Protein AF-A0A483M5U9-F1 (afdb_monomer_lite)

Secondary structure (DSSP, 8-state):
---HHHHHHHHHHHHHHHHIIIIITTTGGG--HHHHTT-S-HHHHHHHHHHHTTS-S-HHHHHTTTS-GGGTTSHHHHHHHHHHHHHHHTPPP--HHHHHHTS-HHHHHHHHHHHHHTTS-SSHHHHHHHHHHHHHHHHHHHHTT-S--S-TT--S--EE----GGGGG-HHHHHHHTS-SEE-HHHHHHHHHH-S-HHHHHHHHTTTS-TTSSSS---PPPHHHHHHHHHHHHHTTTS-HHHHHHHHHHHHHHHHHS---TTT--HHHHTTT---

pLDDT: mean 77.1, std 19.8, range [29.72, 97.0]

Radius of gyration: 21.25 Å; chains: 1; bounding box: 53×46×48 Å

Organism: Klebsiella pneumoniae (NCBI:txid573)

Structure (mmCIF, N/CA/C/O backbone):
data_AF-A0A483M5U9-F1
#
_entry.id   AF-A0A483M5U9-F1
#
loop_
_atom_site.group_PDB
_atom_site.id
_atom_site.type_symbol
_atom_site.label_atom_id
_atom_site.label_alt_id
_atom_site.label_comp_id
_atom_site.label_asym_id
_atom_site.label_entity_id
_atom_site.label_seq_id
_atom_site.pdbx_PDB_ins_code
_atom_site.Cartn_x
_atom_site.Cartn_y
_atom_site.Cartn_z
_atom_site.occupancy
_atom_site.B_iso_or_equiv
_atom_site.auth_seq_id
_atom_site.auth_comp_id
_atom_site.auth_asym_id
_atom_site.auth_atom_id
_atom_site.pdbx_PDB_model_num
ATOM 1 N N . MET A 1 1 ? -2.653 18.473 -1.729 1.00 41.97 1 MET A N 1
ATOM 2 C CA . MET A 1 1 ? -1.353 17.877 -1.325 1.00 41.97 1 MET A CA 1
ATOM 3 C C . MET A 1 1 ? -1.133 16.610 -2.144 1.00 41.97 1 MET A C 1
ATOM 5 O O . MET A 1 1 ? -2.106 16.098 -2.675 1.00 41.97 1 MET A O 1
ATOM 9 N N . ALA A 1 2 ? 0.099 16.121 -2.330 1.00 53.12 2 ALA A N 1
ATOM 10 C CA . ALA A 1 2 ? 0.290 14.831 -3.007 1.00 53.12 2 ALA A CA 1
ATOM 11 C C . ALA A 1 2 ? -0.283 13.702 -2.131 1.00 53.12 2 ALA A C 1
ATOM 13 O O . ALA A 1 2 ? -0.036 13.680 -0.923 1.00 53.12 2 ALA A O 1
ATOM 14 N N . THR A 1 3 ? -1.073 12.803 -2.717 1.00 69.50 3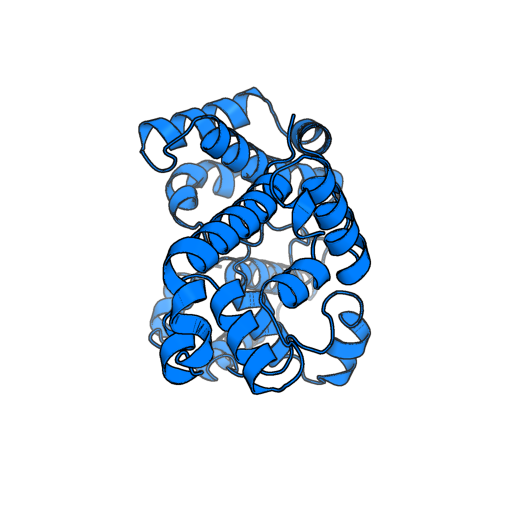 THR A N 1
ATOM 15 C CA . THR A 1 3 ? -1.715 11.698 -1.997 1.00 69.50 3 THR A CA 1
ATOM 16 C C . THR A 1 3 ? -0.659 10.723 -1.482 1.00 69.50 3 THR A C 1
ATOM 18 O O . THR A 1 3 ? 0.167 10.235 -2.254 1.00 69.50 3 THR A O 1
ATOM 21 N N . ALA A 1 4 ? -0.703 10.413 -0.185 1.00 76.31 4 ALA A N 1
ATOM 22 C CA . ALA A 1 4 ? 0.378 9.733 0.530 1.00 76.31 4 ALA A CA 1
ATOM 23 C C . ALA A 1 4 ? 0.779 8.394 -0.109 1.00 76.31 4 ALA A C 1
ATOM 25 O O . ALA A 1 4 ? 1.947 8.154 -0.402 1.00 76.31 4 ALA A O 1
ATOM 26 N N . VAL A 1 5 ? -0.215 7.541 -0.367 1.00 87.12 5 VAL A N 1
ATOM 27 C CA . VAL A 1 5 ? 0.003 6.172 -0.856 1.00 87.12 5 VAL A CA 1
ATOM 28 C C . VAL A 1 5 ? 0.480 6.159 -2.309 1.00 87.12 5 VAL A C 1
ATOM 30 O O . VAL A 1 5 ? 1.396 5.412 -2.650 1.00 87.12 5 VAL A O 1
ATOM 33 N N . LEU A 1 6 ? -0.103 7.001 -3.169 1.00 91.62 6 LEU A N 1
ATOM 34 C CA . LEU A 1 6 ? 0.320 7.100 -4.569 1.00 91.62 6 LEU A CA 1
ATOM 35 C C . LEU A 1 6 ? 1.757 7.602 -4.676 1.00 91.62 6 LEU A C 1
ATOM 37 O O . LEU A 1 6 ? 2.530 7.061 -5.462 1.00 91.62 6 LEU A O 1
ATOM 41 N N . GLU A 1 7 ? 2.114 8.610 -3.880 1.00 90.38 7 GLU A N 1
ATOM 42 C CA . GLU A 1 7 ? 3.460 9.173 -3.889 1.00 90.38 7 GLU A CA 1
ATOM 43 C C . GLU A 1 7 ? 4.500 8.154 -3.409 1.00 90.38 7 GLU A C 1
ATOM 45 O O . GLU A 1 7 ? 5.580 8.066 -3.990 1.00 90.38 7 GLU A O 1
ATOM 50 N N . GLU A 1 8 ? 4.170 7.324 -2.413 1.00 88.69 8 GLU A N 1
ATOM 51 C CA . GLU A 1 8 ? 5.034 6.221 -1.975 1.00 88.69 8 GLU A CA 1
ATOM 52 C C . GLU A 1 8 ? 5.257 5.188 -3.091 1.00 88.69 8 GLU A C 1
ATOM 54 O O . GLU A 1 8 ? 6.402 4.812 -3.366 1.00 88.69 8 GLU A O 1
ATOM 59 N N . VAL A 1 9 ? 4.191 4.760 -3.779 1.00 91.25 9 VAL A N 1
ATOM 60 C CA . VAL A 1 9 ? 4.294 3.792 -4.889 1.00 91.25 9 VAL A CA 1
ATOM 61 C C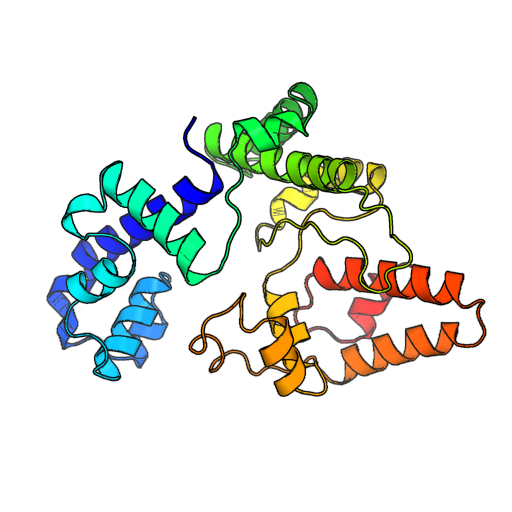 . VAL A 1 9 ? 5.084 4.392 -6.056 1.00 91.25 9 VAL A C 1
ATOM 63 O O . VAL A 1 9 ? 5.977 3.745 -6.609 1.00 91.25 9 VAL A O 1
ATOM 66 N N . TYR A 1 10 ? 4.809 5.649 -6.402 1.00 93.94 10 TYR A N 1
ATOM 67 C CA . TYR A 1 10 ? 5.495 6.358 -7.476 1.00 93.94 10 TYR A CA 1
ATOM 68 C C . TYR A 1 10 ? 6.985 6.556 -7.172 1.00 93.94 10 TYR A C 1
ATOM 70 O O . TYR A 1 10 ? 7.851 6.234 -7.991 1.00 93.94 10 TYR A O 1
ATOM 78 N N . THR A 1 11 ? 7.305 6.990 -5.952 1.00 92.12 11 THR A N 1
ATOM 79 C CA . THR A 1 11 ? 8.683 7.130 -5.470 1.00 92.12 11 THR A CA 1
ATOM 80 C C . THR A 1 11 ? 9.411 5.786 -5.463 1.00 92.12 11 THR A C 1
ATOM 82 O O . THR A 1 11 ? 10.586 5.719 -5.825 1.00 92.12 11 THR A O 1
ATOM 85 N N . HIS A 1 12 ? 8.732 4.687 -5.121 1.00 91.69 12 HIS A N 1
ATOM 86 C CA . HIS A 1 12 ? 9.317 3.350 -5.200 1.00 91.69 12 HIS A CA 1
ATOM 87 C C . HIS A 1 12 ? 9.706 2.967 -6.639 1.00 91.69 12 HIS A C 1
ATOM 89 O O . HIS A 1 12 ? 10.812 2.457 -6.852 1.00 91.69 12 HIS A O 1
ATOM 95 N N . ILE A 1 13 ? 8.846 3.234 -7.629 1.00 94.00 13 ILE A N 1
ATOM 96 C CA . ILE A 1 13 ? 9.151 2.992 -9.051 1.00 94.00 13 ILE A CA 1
ATOM 97 C C . ILE A 1 13 ? 10.358 3.830 -9.492 1.00 94.00 13 ILE A C 1
ATOM 99 O O . ILE A 1 13 ? 11.306 3.288 -10.064 1.00 94.00 13 ILE A O 1
ATOM 103 N N . ARG A 1 14 ? 10.385 5.121 -9.141 1.00 94.88 14 ARG A N 1
ATOM 104 C CA . ARG A 1 14 ? 11.510 6.026 -9.429 1.00 94.88 14 ARG A CA 1
ATOM 105 C C . ARG A 1 14 ? 12.826 5.534 -8.848 1.00 94.88 14 ARG A C 1
ATOM 107 O O . ARG A 1 14 ? 13.813 5.403 -9.566 1.00 94.88 14 ARG A O 1
ATOM 114 N N . ASN A 1 15 ? 12.828 5.209 -7.560 1.00 94.69 15 ASN A N 1
ATOM 115 C CA . ASN A 1 15 ? 14.013 4.711 -6.867 1.00 94.69 15 ASN A CA 1
ATOM 116 C C . ASN A 1 15 ? 14.506 3.393 -7.467 1.00 94.69 15 ASN A C 1
ATOM 118 O O . ASN A 1 15 ? 15.706 3.177 -7.586 1.00 94.69 15 ASN A O 1
ATOM 122 N N . THR A 1 16 ? 13.587 2.522 -7.880 1.00 94.94 16 THR A N 1
ATOM 123 C CA . THR A 1 16 ? 13.928 1.269 -8.560 1.00 94.94 16 THR A CA 1
ATOM 124 C C . THR A 1 16 ? 14.540 1.524 -9.940 1.00 94.94 16 THR A C 1
ATOM 126 O O . THR A 1 16 ? 15.493 0.851 -10.318 1.00 94.94 16 THR A O 1
ATOM 129 N N . ASN A 1 17 ? 14.054 2.518 -10.683 1.00 96.31 17 ASN A N 1
ATOM 130 C CA . ASN A 1 17 ? 14.664 2.903 -11.953 1.00 96.31 17 ASN A CA 1
ATOM 131 C C . ASN A 1 17 ? 16.097 3.424 -11.776 1.00 96.31 17 ASN A C 1
ATOM 133 O O . ASN A 1 17 ? 16.983 3.033 -12.532 1.00 96.31 17 ASN A O 1
ATOM 137 N N . TYR A 1 18 ? 16.350 4.258 -10.763 1.00 96.06 18 TYR A N 1
ATOM 138 C CA . TYR A 1 18 ? 17.713 4.695 -10.449 1.00 96.06 18 TYR A CA 1
ATOM 139 C C . TYR A 1 18 ? 18.614 3.522 -10.051 1.00 96.06 18 TYR A C 1
ATOM 141 O O . TYR A 1 18 ? 19.718 3.408 -10.574 1.00 96.06 18 TYR A O 1
ATOM 149 N N . GLU A 1 19 ? 18.124 2.617 -9.200 1.00 95.25 19 GLU A N 1
ATOM 150 C CA . GLU A 1 19 ? 18.836 1.390 -8.824 1.00 95.25 19 GLU A CA 1
ATOM 151 C C . GLU A 1 19 ? 19.240 0.579 -10.063 1.00 95.25 19 GLU A C 1
ATOM 153 O O . GLU A 1 19 ? 20.402 0.206 -10.224 1.00 95.25 19 GLU A O 1
ATOM 158 N N . PHE A 1 20 ? 18.289 0.344 -10.972 1.00 96.31 20 PHE A N 1
ATOM 159 C CA . PHE A 1 20 ? 18.547 -0.393 -12.201 1.00 96.31 20 PHE A CA 1
ATOM 160 C C . PHE A 1 20 ? 19.610 0.301 -13.057 1.00 96.31 20 PHE A C 1
ATOM 162 O O . PHE A 1 20 ? 20.580 -0.327 -13.481 1.00 96.31 20 PHE A O 1
ATOM 169 N N . ASN A 1 21 ? 19.458 1.606 -13.285 1.00 96.00 21 ASN A N 1
ATOM 170 C CA . ASN A 1 21 ? 20.364 2.374 -14.134 1.00 96.00 21 ASN A CA 1
ATOM 171 C C . ASN A 1 21 ? 21.791 2.432 -13.583 1.00 96.00 21 ASN A C 1
ATOM 173 O O . ASN A 1 21 ? 22.735 2.367 -14.367 1.00 96.00 21 ASN A O 1
ATOM 177 N N . ASN A 1 22 ? 21.940 2.501 -12.261 1.00 95.50 22 ASN A N 1
ATOM 178 C CA . ASN A 1 22 ? 23.240 2.624 -11.612 1.00 95.50 22 ASN A CA 1
ATOM 179 C C . ASN A 1 22 ? 23.951 1.276 -11.436 1.00 95.50 22 ASN A C 1
ATOM 181 O O . ASN A 1 22 ? 25.175 1.223 -11.533 1.00 95.50 22 ASN A O 1
ATOM 185 N N . HIS A 1 23 ? 23.207 0.196 -11.173 1.00 93.88 23 HIS A N 1
ATOM 186 C CA . HIS A 1 23 ? 23.797 -1.079 -10.746 1.00 93.88 23 HIS A CA 1
ATOM 187 C C . HIS A 1 23 ? 23.565 -2.245 -11.708 1.00 93.88 23 HIS A C 1
ATOM 189 O O . HIS A 1 23 ? 24.382 -3.160 -11.749 1.00 93.88 23 HIS A O 1
ATOM 195 N N . PHE A 1 24 ? 22.482 -2.233 -12.488 1.00 93.50 24 PHE A N 1
ATOM 196 C CA . PHE A 1 24 ? 22.092 -3.376 -13.319 1.00 93.50 24 PHE A CA 1
ATOM 197 C C . PHE A 1 24 ? 22.294 -3.134 -14.812 1.00 93.50 24 PHE A C 1
ATOM 199 O O . PHE A 1 24 ? 22.640 -4.072 -15.520 1.00 93.50 24 PHE A O 1
ATOM 206 N N . ARG A 1 25 ? 22.129 -1.901 -15.301 1.00 94.50 25 ARG A N 1
ATOM 207 C CA . ARG A 1 25 ? 22.130 -1.582 -16.739 1.00 94.50 25 ARG A CA 1
ATOM 208 C C . ARG A 1 25 ? 23.378 -2.076 -17.478 1.00 94.50 25 ARG A C 1
ATOM 210 O O . ARG A 1 25 ? 23.258 -2.628 -18.565 1.00 94.50 25 ARG A O 1
ATOM 217 N N . SER A 1 26 ? 24.568 -1.903 -16.905 1.00 94.25 26 SER A N 1
ATOM 218 C CA . SER A 1 26 ? 25.831 -2.311 -17.546 1.00 94.25 26 SER A CA 1
ATOM 219 C C . SER A 1 26 ? 26.060 -3.824 -17.541 1.00 94.25 26 SER A C 1
ATOM 221 O O . SER A 1 26 ? 26.736 -4.350 -18.422 1.00 94.25 26 SER A O 1
ATOM 223 N N . ILE A 1 27 ? 25.493 -4.531 -16.563 1.00 92.19 27 ILE A N 1
ATOM 224 C CA . ILE A 1 27 ? 25.681 -5.974 -16.367 1.00 92.19 27 ILE A CA 1
ATOM 225 C C . ILE A 1 27 ? 24.446 -6.788 -16.752 1.00 92.19 27 ILE A C 1
ATOM 227 O O . ILE A 1 27 ? 24.453 -8.007 -16.619 1.00 92.19 27 ILE A O 1
ATOM 231 N N . GLU A 1 28 ? 23.406 -6.135 -17.263 1.00 92.31 28 GLU A N 1
ATOM 232 C CA . GLU A 1 28 ? 22.089 -6.701 -17.538 1.00 92.31 28 GLU A CA 1
ATOM 233 C C . GLU A 1 28 ? 22.113 -8.029 -18.323 1.00 92.31 28 GLU A C 1
ATOM 235 O O . GLU A 1 28 ? 21.353 -8.926 -17.953 1.00 92.31 28 GLU A O 1
ATOM 240 N N . PRO A 1 29 ? 22.964 -8.227 -19.357 1.00 90.50 29 PRO A N 1
ATOM 241 C CA . PRO A 1 29 ? 23.038 -9.504 -20.075 1.00 90.50 29 PRO A CA 1
ATOM 242 C C . PRO A 1 29 ? 23.554 -10.682 -19.234 1.00 90.50 29 PRO A C 1
ATOM 244 O O . PRO A 1 29 ? 23.332 -11.831 -19.600 1.00 90.50 29 PRO A O 1
ATOM 247 N N . HIS A 1 30 ? 24.239 -10.409 -18.122 1.00 89.12 30 HIS A N 1
ATOM 248 C CA . HIS A 1 30 ? 24.863 -11.409 -17.252 1.00 89.12 30 HIS A CA 1
ATOM 249 C C . HIS A 1 30 ? 24.015 -11.736 -16.014 1.00 89.12 30 HIS A C 1
ATOM 251 O O . HIS A 1 30 ? 24.378 -12.612 -15.229 1.00 89.12 30 HIS A O 1
ATOM 257 N N . ILE A 1 31 ? 22.892 -11.040 -15.814 1.00 86.94 31 ILE A N 1
ATOM 258 C CA . ILE A 1 31 ? 22.006 -11.275 -14.677 1.00 86.94 31 ILE A CA 1
ATOM 259 C C . ILE A 1 31 ? 20.978 -12.342 -15.043 1.00 86.94 31 ILE A C 1
ATOM 261 O O . ILE A 1 31 ? 20.089 -12.125 -15.864 1.00 86.94 31 ILE A O 1
ATOM 265 N N . ASN A 1 32 ? 21.087 -13.493 -14.387 1.00 83.12 32 ASN A N 1
ATOM 266 C CA . ASN A 1 32 ? 20.110 -14.574 -14.465 1.00 83.12 32 ASN A CA 1
ATOM 267 C C . ASN A 1 32 ? 19.142 -14.541 -13.266 1.00 83.12 32 ASN A C 1
ATOM 269 O O . ASN A 1 32 ? 19.289 -13.745 -12.333 1.00 83.12 32 ASN A O 1
ATOM 273 N N . LYS A 1 33 ? 18.166 -15.453 -13.261 1.00 78.56 33 LYS A N 1
ATOM 274 C CA . LYS A 1 33 ? 17.179 -15.611 -12.183 1.00 78.56 33 LYS A CA 1
ATOM 275 C C . LYS A 1 33 ? 17.783 -15.841 -10.799 1.00 78.56 33 LYS A C 1
ATOM 277 O O . LYS A 1 33 ? 17.249 -15.354 -9.800 1.00 78.56 33 LYS A O 1
ATOM 282 N N . GLU A 1 34 ? 18.861 -16.622 -10.730 1.00 78.88 34 GLU A N 1
ATOM 283 C CA . GLU A 1 34 ? 19.556 -16.965 -9.483 1.00 78.88 34 GLU A CA 1
ATOM 284 C C . GLU A 1 34 ? 20.170 -15.724 -8.838 1.00 78.88 34 GLU A C 1
ATOM 286 O O . GLU A 1 34 ? 20.113 -15.572 -7.624 1.00 78.88 34 GLU A O 1
ATOM 291 N N . ILE A 1 35 ? 20.698 -14.803 -9.642 1.00 80.81 35 ILE A N 1
ATOM 292 C CA . ILE A 1 35 ? 21.248 -13.538 -9.155 1.00 80.81 35 ILE A CA 1
ATOM 293 C C . ILE A 1 35 ? 20.109 -12.563 -8.851 1.00 80.81 35 ILE A C 1
ATOM 295 O O . ILE A 1 35 ? 20.040 -12.011 -7.751 1.00 80.81 35 ILE A O 1
ATOM 299 N N . ALA A 1 36 ? 19.175 -12.401 -9.794 1.00 80.38 36 ALA A N 1
ATOM 300 C CA . ALA A 1 36 ? 18.083 -11.441 -9.696 1.00 80.38 36 ALA A CA 1
ATOM 301 C C . ALA A 1 36 ? 17.228 -11.640 -8.440 1.00 80.38 36 ALA A C 1
ATOM 303 O O . ALA A 1 36 ? 16.868 -10.646 -7.813 1.00 80.38 36 ALA A O 1
ATOM 304 N N . ARG A 1 37 ? 16.952 -12.888 -8.017 1.00 81.31 37 ARG A N 1
ATOM 305 C CA . ARG A 1 37 ? 16.128 -13.178 -6.821 1.00 81.31 37 ARG A CA 1
ATOM 306 C C . ARG A 1 37 ? 16.621 -12.485 -5.547 1.00 81.31 37 ARG A C 1
ATOM 308 O O . ARG A 1 37 ? 15.814 -12.236 -4.659 1.00 81.31 37 ARG A O 1
ATOM 315 N N . ASN A 1 38 ? 17.922 -12.190 -5.465 1.00 81.25 38 ASN A N 1
ATOM 316 C CA . ASN A 1 38 ? 18.553 -11.580 -4.295 1.00 81.25 38 ASN A CA 1
ATOM 317 C C . ASN A 1 38 ? 18.420 -10.052 -4.276 1.00 81.25 38 ASN A C 1
ATOM 319 O O . ASN A 1 38 ? 18.741 -9.423 -3.270 1.00 81.25 38 ASN A O 1
ATOM 323 N N . SER A 1 39 ? 17.946 -9.430 -5.363 1.00 84.25 39 SER A N 1
ATOM 324 C CA . SER A 1 39 ? 17.671 -7.993 -5.367 1.00 84.25 39 SER A CA 1
ATOM 325 C C . SER A 1 39 ? 16.593 -7.672 -4.340 1.00 84.25 39 SER A C 1
ATOM 327 O O . SER A 1 39 ? 15.548 -8.320 -4.311 1.00 84.25 39 SER A O 1
ATOM 329 N N . SER A 1 40 ? 16.793 -6.630 -3.534 1.00 85.19 40 SER A N 1
ATOM 330 C CA . SER A 1 40 ? 15.775 -6.147 -2.594 1.00 85.19 40 SER A CA 1
ATOM 331 C C . SER A 1 40 ? 14.581 -5.496 -3.309 1.00 85.19 40 SER A C 1
ATOM 333 O O . SER A 1 40 ? 13.480 -5.450 -2.756 1.00 85.19 40 SER A O 1
ATOM 335 N N . LYS A 1 41 ? 14.750 -5.055 -4.564 1.00 87.31 41 LYS A N 1
ATOM 336 C CA . LYS A 1 41 ? 13.713 -4.378 -5.352 1.00 87.31 41 LYS A CA 1
ATOM 337 C C . LYS A 1 41 ? 12.847 -5.377 -6.114 1.00 87.31 41 LYS A C 1
ATOM 339 O O . LYS A 1 41 ? 13.306 -6.028 -7.051 1.00 87.31 41 LYS A O 1
ATOM 344 N N . ILE A 1 42 ? 11.560 -5.444 -5.774 1.00 87.56 42 ILE A N 1
ATOM 345 C CA . ILE A 1 42 ? 10.623 -6.392 -6.397 1.00 87.56 42 ILE A CA 1
ATOM 346 C C . ILE A 1 42 ? 10.503 -6.222 -7.915 1.00 87.56 42 ILE A C 1
ATOM 348 O O . ILE A 1 42 ? 10.453 -7.216 -8.631 1.00 87.56 42 ILE A O 1
ATOM 352 N N . LEU A 1 43 ? 10.534 -4.984 -8.412 1.00 92.69 43 LEU A N 1
ATOM 353 C CA . LEU A 1 43 ? 10.428 -4.699 -9.844 1.00 92.69 43 LEU A CA 1
ATOM 354 C C . LEU A 1 43 ? 11.667 -5.145 -10.627 1.00 92.69 43 LEU A C 1
ATOM 356 O O . LEU A 1 43 ? 11.532 -5.580 -11.763 1.00 92.69 43 LEU A O 1
ATOM 360 N N . ILE A 1 44 ? 12.856 -5.115 -10.016 1.00 93.12 44 ILE A N 1
ATOM 361 C CA . ILE A 1 44 ? 14.073 -5.655 -10.641 1.00 93.12 44 ILE A CA 1
ATOM 362 C C . ILE A 1 44 ? 13.961 -7.176 -10.761 1.00 93.12 44 ILE A C 1
ATOM 364 O O . ILE A 1 44 ? 14.231 -7.730 -11.825 1.00 93.12 44 ILE A O 1
ATOM 368 N N . ARG A 1 45 ? 13.497 -7.856 -9.702 1.00 93.69 45 ARG A N 1
ATOM 369 C CA . ARG A 1 45 ? 13.244 -9.307 -9.750 1.00 93.69 45 ARG A CA 1
ATOM 370 C C . ARG A 1 45 ? 12.232 -9.653 -10.842 1.00 93.69 45 ARG A C 1
ATOM 372 O O . ARG A 1 45 ? 12.508 -10.498 -11.687 1.00 93.69 45 ARG A O 1
ATOM 379 N N . ALA A 1 46 ? 11.091 -8.963 -10.841 1.00 91.75 46 ALA A N 1
ATOM 380 C CA . ALA A 1 46 ? 10.017 -9.166 -11.807 1.00 91.75 46 ALA A CA 1
ATOM 381 C C . ALA A 1 46 ? 10.485 -8.934 -13.250 1.00 91.75 46 ALA A C 1
ATOM 383 O O . ALA A 1 46 ? 10.166 -9.737 -14.124 1.00 91.75 46 ALA A O 1
ATOM 384 N N . TYR A 1 47 ? 11.294 -7.898 -13.485 1.00 95.81 47 TYR A N 1
ATOM 385 C CA . TYR A 1 47 ? 11.882 -7.625 -14.791 1.00 95.81 47 TYR A CA 1
ATOM 386 C C . TYR A 1 47 ? 12.714 -8.796 -15.313 1.00 95.81 47 TYR A C 1
ATOM 388 O O . TYR A 1 47 ? 12.455 -9.286 -16.410 1.00 95.81 47 TYR A O 1
ATOM 396 N N . PHE A 1 48 ? 13.690 -9.271 -14.534 1.00 90.94 48 PHE A N 1
ATOM 397 C CA . PHE A 1 48 ? 14.555 -10.364 -14.981 1.00 90.94 48 PHE A CA 1
ATOM 398 C C . PHE A 1 48 ? 13.778 -11.669 -15.177 1.00 90.94 48 PHE A C 1
ATOM 400 O O . PHE A 1 48 ? 14.063 -12.398 -16.123 1.00 90.94 48 PHE A O 1
ATOM 407 N N . TYR A 1 49 ? 12.754 -11.930 -14.358 1.00 91.31 49 TYR A N 1
ATOM 408 C CA . TYR A 1 49 ? 11.873 -13.087 -14.546 1.00 91.31 49 TYR A CA 1
ATOM 409 C C . TYR A 1 49 ? 11.066 -12.982 -15.847 1.00 91.31 49 TYR A C 1
ATOM 411 O O . TYR A 1 49 ? 10.988 -13.946 -16.605 1.00 91.31 49 TYR A O 1
ATOM 419 N N . ALA A 1 50 ? 10.500 -11.808 -16.140 1.00 89.81 50 ALA A N 1
ATOM 420 C CA . ALA A 1 50 ? 9.769 -11.564 -17.381 1.00 89.81 50 ALA A CA 1
ATOM 421 C C . ALA A 1 50 ? 10.689 -11.620 -18.612 1.00 89.81 50 ALA A C 1
ATOM 423 O O . ALA A 1 50 ? 10.286 -12.122 -19.662 1.00 89.81 50 ALA A O 1
ATOM 424 N N . LYS A 1 51 ? 11.927 -11.129 -18.485 1.00 91.50 51 LYS A N 1
ATOM 425 C CA . LYS A 1 51 ? 12.925 -11.133 -19.558 1.00 91.50 51 LYS A CA 1
ATOM 426 C C . LYS A 1 51 ? 13.353 -12.551 -19.916 1.00 91.50 51 LYS A C 1
ATOM 428 O O . LYS A 1 51 ? 13.369 -12.904 -21.090 1.00 91.50 51 LYS A O 1
ATOM 433 N N . GLU A 1 52 ? 13.652 -13.373 -18.914 1.00 88.19 52 GLU A N 1
ATOM 434 C CA . GLU A 1 52 ? 14.000 -14.785 -19.102 1.00 88.19 52 GLU A CA 1
ATOM 435 C C . GLU A 1 52 ? 12.839 -15.585 -19.712 1.00 88.19 52 GLU A C 1
ATOM 437 O O . GLU A 1 52 ? 13.055 -16.424 -20.581 1.00 88.19 52 GLU A O 1
ATOM 442 N N . ALA A 1 53 ? 11.598 -15.267 -19.331 1.00 89.69 53 ALA A N 1
ATOM 443 C CA . ALA A 1 53 ? 10.395 -15.841 -19.935 1.00 89.69 53 ALA A CA 1
ATOM 444 C C . ALA A 1 53 ? 10.104 -15.332 -21.364 1.00 89.69 53 ALA A C 1
ATOM 446 O O . ALA A 1 53 ? 9.118 -15.746 -21.971 1.00 89.69 53 ALA A O 1
ATOM 447 N N . GLY A 1 54 ? 10.913 -14.412 -21.904 1.00 91.81 54 GLY A N 1
ATOM 448 C CA . GLY A 1 54 ? 10.718 -13.829 -23.233 1.00 91.81 54 GLY A CA 1
ATOM 449 C C . GLY A 1 54 ? 9.534 -12.860 -23.343 1.00 91.81 54 GLY A C 1
ATOM 450 O O . GLY A 1 54 ? 9.175 -12.467 -24.451 1.00 91.81 54 GLY A O 1
ATOM 451 N N . LEU A 1 55 ? 8.934 -12.455 -22.217 1.00 89.25 55 LEU A N 1
ATOM 452 C CA . LEU A 1 55 ? 7.786 -11.539 -22.169 1.00 89.25 55 LEU A CA 1
ATOM 453 C C . LEU A 1 55 ? 8.198 -10.078 -22.358 1.00 89.25 55 LEU A C 1
ATOM 455 O O . LEU A 1 55 ? 7.401 -9.258 -22.808 1.00 89.25 55 LEU A O 1
ATOM 459 N N . ILE A 1 56 ? 9.443 -9.746 -22.014 1.00 94.19 56 ILE A N 1
ATOM 460 C CA . ILE A 1 56 ? 9.986 -8.402 -22.181 1.00 94.19 56 ILE A CA 1
ATOM 461 C C . ILE A 1 56 ? 11.424 -8.439 -22.684 1.00 94.19 56 ILE A C 1
ATOM 463 O O . ILE A 1 56 ? 12.156 -9.396 -22.448 1.00 94.19 56 ILE A O 1
ATOM 467 N N . ARG A 1 57 ? 11.836 -7.389 -23.402 1.00 92.12 57 ARG A N 1
ATOM 468 C CA . ARG A 1 57 ? 13.173 -7.307 -24.017 1.00 92.12 57 ARG A CA 1
ATOM 469 C C . ARG A 1 57 ? 14.118 -6.347 -23.303 1.00 92.12 57 ARG A C 1
ATOM 471 O O . ARG A 1 57 ? 15.323 -6.581 -23.308 1.00 92.12 57 ARG A O 1
ATOM 478 N N . SER A 1 58 ? 13.580 -5.276 -22.724 1.00 95.69 58 SER A N 1
ATOM 479 C CA . SER A 1 58 ? 14.352 -4.194 -22.115 1.00 95.69 58 SER A CA 1
ATOM 480 C C . SER A 1 58 ? 13.672 -3.658 -20.859 1.00 95.69 58 SER A C 1
ATOM 482 O O . SER A 1 58 ? 12.451 -3.754 -20.709 1.00 95.69 58 SER A O 1
ATOM 484 N N . TRP A 1 59 ? 14.467 -3.055 -19.975 1.00 96.62 59 TRP A N 1
ATOM 485 C CA . TRP A 1 59 ? 13.981 -2.407 -18.756 1.00 96.62 59 TRP A CA 1
ATOM 486 C C . TRP A 1 59 ? 12.993 -1.283 -19.058 1.00 96.62 59 TRP A C 1
ATOM 488 O O . TRP A 1 59 ? 11.950 -1.176 -18.424 1.00 96.62 59 TRP A O 1
ATOM 498 N N . GLU A 1 60 ? 13.294 -0.481 -20.075 1.00 96.31 60 GLU A N 1
ATOM 499 C CA . GLU A 1 60 ? 12.401 0.571 -20.549 1.00 96.31 60 GLU A CA 1
ATOM 500 C C . GLU A 1 60 ? 11.049 0.000 -20.990 1.00 96.31 60 GLU A C 1
ATOM 502 O O . GLU A 1 60 ? 10.006 0.473 -20.546 1.00 96.31 60 GLU A O 1
ATOM 507 N N . GLY A 1 61 ? 11.057 -1.072 -21.791 1.00 95.50 61 GLY A N 1
ATOM 508 C CA . GLY A 1 61 ? 9.829 -1.746 -22.206 1.00 95.50 61 GLY A CA 1
ATOM 509 C C . GLY A 1 61 ? 9.029 -2.288 -21.020 1.00 95.50 61 GLY A C 1
ATOM 510 O O . GLY A 1 61 ? 7.800 -2.247 -21.047 1.00 95.50 61 GLY A O 1
ATOM 511 N N . PHE A 1 62 ? 9.717 -2.777 -19.984 1.00 96.25 62 PHE A N 1
ATOM 512 C CA . PHE A 1 62 ? 9.096 -3.260 -18.752 1.00 96.25 62 PHE A CA 1
ATOM 513 C C . PHE A 1 62 ? 8.428 -2.131 -17.965 1.00 96.25 62 PHE A C 1
ATOM 515 O O . PHE A 1 62 ? 7.278 -2.266 -17.563 1.00 96.25 62 PHE A O 1
ATOM 522 N N . ILE A 1 63 ? 9.118 -1.004 -17.777 1.00 95.44 63 ILE A N 1
ATOM 523 C CA . ILE A 1 63 ? 8.566 0.160 -17.075 1.00 95.44 63 ILE A CA 1
ATOM 524 C C . ILE A 1 63 ? 7.387 0.769 -17.838 1.00 95.44 63 ILE A C 1
ATOM 526 O O . ILE A 1 63 ? 6.373 1.076 -17.212 1.00 95.44 63 ILE A O 1
ATOM 530 N N . ASN A 1 64 ? 7.473 0.834 -19.171 1.00 95.38 64 ASN A N 1
ATOM 531 C CA . ASN A 1 64 ? 6.401 1.318 -20.047 1.00 95.38 64 ASN A CA 1
ATOM 532 C C . ASN A 1 64 ? 5.087 0.522 -19.930 1.00 95.38 64 ASN A C 1
ATOM 534 O O . ASN A 1 64 ? 4.061 1.000 -20.402 1.00 95.38 64 ASN A O 1
ATOM 538 N N . GLN A 1 65 ? 5.079 -0.656 -19.291 1.00 91.62 65 GLN A N 1
ATOM 539 C CA . GLN A 1 65 ? 3.833 -1.365 -18.968 1.00 91.62 65 GLN A CA 1
ATOM 540 C C . GLN A 1 65 ? 3.019 -0.671 -17.862 1.00 91.62 65 GLN A C 1
ATOM 542 O O . GLN A 1 65 ? 1.822 -0.908 -17.747 1.00 91.62 65 GLN A O 1
ATOM 547 N N . PHE A 1 66 ? 3.661 0.160 -17.034 1.00 92.25 66 PHE A N 1
ATOM 548 C CA . PHE A 1 66 ? 3.058 0.779 -15.847 1.00 92.25 66 PHE A CA 1
ATOM 549 C C . PHE A 1 66 ? 3.024 2.309 -15.926 1.00 92.25 66 PHE A C 1
ATOM 551 O O . PHE A 1 66 ? 2.086 2.936 -15.439 1.00 92.25 66 PHE A O 1
ATOM 558 N N . VAL A 1 67 ? 4.079 2.910 -16.482 1.00 94.69 67 VAL A N 1
ATOM 559 C CA . VAL A 1 67 ? 4.264 4.360 -16.606 1.00 94.69 67 VAL A CA 1
ATOM 560 C C . VAL A 1 67 ? 5.203 4.649 -17.771 1.00 94.69 67 VAL A C 1
ATOM 562 O O . VAL A 1 67 ? 6.181 3.925 -17.958 1.00 94.69 67 VAL A O 1
ATOM 565 N N . SER A 1 68 ? 4.953 5.716 -18.530 1.00 94.88 68 SER A N 1
ATOM 566 C CA . SER A 1 68 ? 5.855 6.119 -19.609 1.00 94.88 68 SER A CA 1
ATOM 567 C C . SER A 1 68 ? 7.254 6.395 -19.054 1.00 94.88 68 SER A C 1
ATOM 569 O O . SER A 1 68 ? 7.424 7.184 -18.120 1.00 94.88 68 SER A O 1
ATOM 571 N N . TYR A 1 69 ? 8.272 5.759 -19.632 1.00 95.44 69 TYR A N 1
ATOM 572 C CA . TYR A 1 69 ? 9.643 5.792 -19.126 1.00 95.44 69 TYR A CA 1
ATOM 573 C C . TYR A 1 69 ? 10.203 7.220 -19.053 1.00 95.44 69 TYR A C 1
ATOM 575 O O . TYR A 1 69 ? 10.774 7.608 -18.033 1.00 95.44 69 TYR A O 1
ATOM 583 N N . ASP A 1 70 ? 9.941 8.044 -20.069 1.00 94.38 70 ASP A N 1
ATOM 584 C CA . ASP A 1 70 ? 10.353 9.455 -20.096 1.00 94.38 70 ASP A CA 1
ATOM 585 C C . ASP A 1 70 ? 9.590 10.327 -19.084 1.00 94.38 70 ASP A C 1
ATOM 587 O O . ASP A 1 70 ? 10.060 11.391 -18.671 1.00 94.38 70 ASP A O 1
ATOM 591 N N . ALA A 1 71 ? 8.417 9.872 -18.637 1.00 94.44 71 ALA A N 1
ATOM 592 C CA . ALA A 1 71 ? 7.588 10.568 -17.660 1.00 94.44 71 ALA A CA 1
ATOM 593 C C . ALA A 1 71 ? 7.852 10.129 -16.211 1.00 94.44 71 ALA A C 1
ATOM 595 O O . ALA A 1 71 ? 7.313 10.737 -15.285 1.00 94.44 71 ALA A O 1
ATOM 596 N N . ILE A 1 72 ? 8.715 9.128 -15.989 1.00 92.94 72 ILE A N 1
ATOM 597 C CA . ILE A 1 72 ? 8.923 8.481 -14.684 1.00 92.94 72 ILE A CA 1
ATOM 598 C C . ILE A 1 72 ? 9.369 9.437 -13.573 1.00 92.94 72 ILE A C 1
ATOM 600 O O . ILE A 1 72 ? 9.297 9.085 -12.407 1.00 92.94 72 ILE A O 1
ATOM 604 N N . SER A 1 73 ? 9.888 10.622 -13.906 1.00 89.19 73 SER A N 1
ATOM 605 C CA . SER A 1 73 ? 10.401 11.587 -12.923 1.00 89.19 73 SER A CA 1
ATOM 606 C C . SER A 1 73 ? 9.557 12.853 -12.789 1.00 89.19 73 SER A C 1
ATOM 608 O O . SER A 1 73 ? 9.970 13.775 -12.087 1.00 89.19 73 SER A O 1
ATOM 610 N N . ASN A 1 74 ? 8.398 12.929 -13.445 1.00 91.88 74 ASN A N 1
ATOM 611 C CA . ASN A 1 74 ? 7.557 14.126 -13.450 1.00 91.88 74 ASN A CA 1
ATOM 612 C C . ASN A 1 74 ? 6.091 13.820 -13.083 1.00 91.88 74 ASN A C 1
ATOM 614 O O . ASN A 1 74 ? 5.707 12.680 -12.841 1.00 91.88 74 ASN A O 1
ATOM 618 N N . ASN A 1 75 ? 5.247 14.848 -12.998 1.00 91.62 75 ASN A N 1
ATOM 619 C CA . ASN A 1 75 ? 3.855 14.661 -12.576 1.00 91.62 75 ASN A CA 1
ATOM 620 C C . ASN A 1 75 ? 3.005 13.861 -13.574 1.00 91.62 75 ASN A C 1
ATOM 622 O O . ASN A 1 75 ? 2.033 13.241 -13.151 1.00 91.62 75 ASN A O 1
ATOM 626 N N . LEU A 1 76 ? 3.360 13.845 -14.864 1.00 94.12 76 LEU A N 1
ATOM 627 C CA . LEU A 1 76 ? 2.630 13.064 -15.861 1.00 94.12 76 LEU A CA 1
ATOM 628 C C . LEU A 1 76 ? 2.725 11.571 -15.532 1.00 94.12 76 LEU A C 1
ATOM 630 O O . LEU A 1 76 ? 1.696 10.906 -15.456 1.00 94.12 76 LEU A O 1
ATOM 634 N N . GLY A 1 77 ? 3.929 11.078 -15.223 1.00 94.12 77 GLY A N 1
ATOM 635 C CA . GLY A 1 77 ? 4.125 9.677 -14.855 1.00 94.12 77 GLY A CA 1
ATOM 636 C C . GLY A 1 77 ? 3.380 9.279 -13.578 1.00 94.12 77 GLY A C 1
ATOM 637 O O . GLY A 1 77 ? 2.846 8.174 -13.484 1.00 94.12 77 GLY A O 1
ATOM 638 N N . ARG A 1 78 ? 3.262 10.198 -12.610 1.00 94.44 78 ARG A N 1
ATOM 639 C CA . ARG A 1 78 ? 2.472 9.969 -11.388 1.00 94.44 78 ARG A CA 1
ATOM 640 C C . ARG A 1 78 ? 0.989 9.752 -11.705 1.00 94.44 78 ARG A C 1
ATOM 642 O O . ARG A 1 78 ? 0.363 8.846 -11.156 1.00 94.44 78 ARG A O 1
ATOM 649 N N . GLU A 1 79 ? 0.425 10.578 -12.583 1.00 94.56 79 GLU A N 1
ATOM 650 C CA . GLU A 1 79 ? -0.984 10.477 -12.980 1.00 94.56 79 GLU A CA 1
ATOM 651 C C . GLU A 1 79 ? -1.255 9.269 -13.885 1.00 94.56 79 GLU A C 1
ATOM 653 O O . GLU A 1 79 ? -2.302 8.635 -13.757 1.00 94.56 79 GLU A O 1
ATOM 658 N N . GLU A 1 80 ? -0.317 8.904 -14.762 1.00 95.44 80 GLU A N 1
ATOM 659 C CA . GLU A 1 80 ? -0.388 7.660 -15.540 1.00 95.44 80 GLU A CA 1
ATOM 660 C C . GLU A 1 80 ? -0.435 6.439 -14.626 1.00 95.44 80 GLU A C 1
ATOM 662 O O . GLU A 1 80 ? -1.339 5.614 -14.756 1.00 95.44 80 GLU A O 1
ATOM 667 N N . LEU A 1 81 ? 0.463 6.377 -13.639 1.00 94.75 81 LEU A N 1
ATOM 668 C CA . LEU A 1 81 ? 0.485 5.296 -12.662 1.00 94.75 81 LEU A CA 1
ATOM 669 C C . LEU A 1 81 ? -0.825 5.218 -11.868 1.00 94.75 81 LEU A C 1
ATOM 671 O O . LEU A 1 81 ? -1.357 4.127 -11.668 1.00 94.75 81 LEU A O 1
ATOM 675 N N . LYS A 1 82 ? -1.374 6.363 -11.436 1.00 94.75 82 LYS A N 1
ATOM 676 C CA . LYS A 1 82 ? -2.683 6.419 -10.764 1.00 94.75 82 LYS A CA 1
ATOM 677 C C . LYS A 1 82 ? -3.769 5.785 -11.630 1.00 94.75 82 LYS A C 1
ATOM 679 O O . LYS A 1 82 ? -4.515 4.939 -11.144 1.00 94.75 82 LYS A O 1
ATOM 684 N N . ARG A 1 83 ? -3.853 6.180 -12.904 1.00 94.69 83 ARG A N 1
ATOM 685 C CA . ARG A 1 83 ? -4.849 5.644 -13.845 1.00 94.69 83 ARG A CA 1
ATOM 686 C C . ARG A 1 83 ? -4.655 4.152 -14.068 1.00 94.69 83 ARG A C 1
ATOM 688 O O . ARG A 1 83 ? -5.638 3.430 -13.975 1.00 94.69 83 ARG A O 1
ATOM 695 N N . TYR A 1 84 ? -3.416 3.710 -14.282 1.00 94.19 84 TYR A N 1
ATOM 696 C CA . TYR A 1 84 ? -3.075 2.298 -14.438 1.00 94.19 84 TYR A CA 1
ATOM 697 C C . TYR A 1 84 ? -3.537 1.467 -13.236 1.00 94.19 84 TYR A C 1
ATOM 699 O O . TYR A 1 84 ? -4.235 0.473 -13.408 1.00 94.19 84 TYR A O 1
ATOM 707 N N . LEU A 1 85 ? -3.215 1.894 -12.009 1.00 91.31 85 LEU A N 1
ATOM 708 C CA . LEU A 1 85 ? -3.593 1.162 -10.797 1.00 91.31 85 LEU A CA 1
ATOM 709 C C . LEU A 1 85 ? -5.116 1.082 -10.621 1.00 91.31 85 LEU A C 1
ATOM 711 O O . LEU A 1 85 ? -5.638 0.041 -10.229 1.00 91.31 85 LEU A O 1
ATOM 715 N N . ILE A 1 86 ? -5.828 2.168 -10.927 1.00 91.81 86 ILE A N 1
ATOM 716 C CA . ILE A 1 86 ? -7.294 2.203 -10.898 1.00 91.81 86 ILE A CA 1
ATOM 717 C C . ILE A 1 86 ? -7.881 1.257 -11.950 1.00 91.81 86 ILE A C 1
ATOM 719 O O . ILE A 1 86 ? -8.777 0.484 -11.622 1.00 91.81 86 ILE A O 1
ATOM 723 N N . SER A 1 87 ? -7.391 1.302 -13.193 1.00 88.50 87 SER A N 1
ATOM 724 C CA . SER A 1 87 ? -7.963 0.529 -14.300 1.00 88.50 87 SER A CA 1
ATOM 725 C C . SER A 1 87 ? -7.641 -0.960 -14.222 1.00 88.50 87 SER A C 1
ATOM 727 O O . SER A 1 87 ? -8.525 -1.776 -14.450 1.00 88.50 87 SER A O 1
ATOM 729 N N . GLU A 1 88 ? -6.396 -1.312 -13.899 1.00 89.44 88 GLU A N 1
ATOM 730 C CA . GLU A 1 88 ? -5.921 -2.702 -13.906 1.00 89.44 88 GLU A CA 1
ATOM 731 C C . GLU A 1 88 ? -6.475 -3.502 -12.725 1.00 89.44 88 GLU A C 1
ATOM 733 O O . GLU A 1 88 ? -6.847 -4.663 -12.867 1.00 89.44 88 GLU A O 1
ATOM 738 N N . TYR A 1 89 ? -6.552 -2.875 -11.551 1.00 82.94 89 TYR A N 1
ATOM 739 C CA . TYR A 1 89 ? -6.928 -3.554 -10.308 1.00 82.94 89 TYR A CA 1
ATOM 740 C C . TYR A 1 89 ? -8.318 -3.152 -9.804 1.00 82.94 89 TYR A C 1
ATOM 742 O O . TYR A 1 89 ? -8.684 -3.489 -8.678 1.00 82.94 89 TYR A O 1
ATOM 750 N N . ASN A 1 90 ? -9.080 -2.411 -10.618 1.00 84.38 90 ASN A N 1
ATOM 751 C CA . ASN A 1 90 ? -10.414 -1.908 -10.287 1.00 84.38 90 ASN A CA 1
ATOM 752 C C . ASN A 1 90 ? -10.456 -1.198 -8.916 1.00 84.38 90 ASN A C 1
ATOM 754 O O . ASN A 1 90 ? -11.352 -1.411 -8.094 1.00 84.38 90 ASN A O 1
ATOM 758 N N . LEU A 1 91 ? -9.433 -0.385 -8.639 1.00 88.62 91 LEU A N 1
ATOM 759 C CA . LEU A 1 91 ? -9.278 0.292 -7.353 1.00 88.62 91 LEU A CA 1
ATOM 760 C C . LEU A 1 91 ? -10.057 1.602 -7.325 1.00 88.62 91 LEU A C 1
ATOM 762 O O . LEU A 1 91 ? -10.077 2.364 -8.289 1.00 88.62 91 LEU A O 1
ATOM 766 N N . LYS A 1 92 ? -10.610 1.930 -6.157 1.00 90.56 92 LYS A N 1
ATOM 767 C CA . LYS A 1 92 ? -11.080 3.284 -5.870 1.00 90.56 92 LYS A CA 1
ATOM 768 C C . LYS A 1 92 ? -9.949 4.093 -5.247 1.00 90.56 92 LYS A C 1
ATOM 770 O O . LYS A 1 92 ? -9.415 3.720 -4.206 1.00 90.56 92 LYS A O 1
ATOM 775 N N . PHE A 1 93 ? -9.625 5.227 -5.858 1.00 91.94 93 PHE A N 1
ATOM 776 C CA . PHE A 1 93 ? -8.676 6.172 -5.286 1.00 91.94 93 PHE A CA 1
ATOM 777 C C . PHE A 1 93 ? -9.359 7.102 -4.283 1.00 91.94 93 PHE A C 1
ATOM 779 O O . PHE A 1 93 ? -10.420 7.647 -4.582 1.00 91.94 93 PHE A O 1
ATOM 786 N N . ILE A 1 94 ? -8.741 7.282 -3.117 1.00 90.62 94 ILE A N 1
ATOM 787 C CA . ILE A 1 94 ? -9.194 8.197 -2.066 1.00 90.62 94 ILE A CA 1
ATOM 788 C C . ILE A 1 94 ? -8.099 9.244 -1.879 1.00 90.62 94 ILE A C 1
ATOM 790 O O . ILE A 1 94 ? -6.949 8.896 -1.610 1.00 90.62 94 ILE A O 1
ATOM 794 N N . GLU A 1 95 ? -8.455 10.516 -2.043 1.00 90.69 95 GLU A N 1
ATOM 795 C CA . GLU A 1 95 ? -7.524 11.628 -1.835 1.00 90.69 95 GLU A CA 1
ATOM 796 C C . GLU A 1 95 ? -7.236 11.833 -0.342 1.00 90.69 95 GLU A C 1
ATOM 798 O O . GLU A 1 95 ? -8.071 11.528 0.514 1.00 90.69 95 GLU A O 1
ATOM 803 N N . ASN A 1 96 ? -6.072 12.401 -0.012 1.00 90.56 96 ASN A N 1
ATOM 804 C CA . ASN A 1 96 ? -5.714 12.682 1.382 1.00 90.56 96 ASN A CA 1
ATOM 805 C C . ASN A 1 96 ? -6.717 13.648 2.024 1.00 90.56 96 ASN A C 1
ATOM 807 O O . ASN A 1 96 ? -7.048 13.491 3.193 1.00 90.56 96 ASN A O 1
ATOM 811 N N . GLU A 1 97 ? -7.216 14.625 1.268 1.00 90.94 97 GLU A N 1
ATOM 812 C CA . GLU A 1 97 ? -8.233 15.574 1.717 1.00 90.94 97 GLU A CA 1
ATOM 813 C C . GLU A 1 97 ? -9.564 14.870 2.033 1.00 90.94 97 GLU A C 1
ATOM 815 O O . GLU A 1 97 ? -10.205 15.186 3.036 1.00 90.94 97 GLU A O 1
ATOM 820 N N . GLU A 1 98 ? -9.953 13.871 1.231 1.00 90.94 98 GLU A N 1
ATOM 821 C CA . GLU A 1 98 ? -11.129 13.044 1.523 1.00 90.94 98 GLU A CA 1
ATOM 822 C C . GLU A 1 98 ? -10.887 12.210 2.788 1.00 90.94 98 GLU A C 1
ATOM 824 O O . GLU A 1 98 ? -11.715 12.213 3.696 1.00 90.94 98 GLU A O 1
ATOM 829 N N . LEU A 1 99 ? -9.734 11.548 2.903 1.00 90.62 99 LEU A N 1
ATOM 830 C CA . LEU A 1 99 ? -9.391 10.741 4.075 1.00 90.62 99 LEU A CA 1
ATOM 831 C C . LEU A 1 99 ? -9.317 11.579 5.365 1.00 90.62 99 LEU A C 1
ATOM 833 O O . LEU A 1 99 ? -9.766 11.144 6.430 1.00 90.62 99 LEU A O 1
ATOM 837 N N . ALA A 1 100 ? -8.800 12.803 5.260 1.00 92.62 100 ALA A N 1
ATOM 838 C CA . ALA A 1 100 ? -8.729 13.763 6.354 1.00 92.62 100 ALA A CA 1
ATOM 839 C C . ALA A 1 100 ? -10.119 14.203 6.816 1.00 92.62 100 ALA A C 1
ATOM 841 O O . ALA A 1 100 ? -10.306 14.419 8.008 1.00 92.62 100 ALA A O 1
ATOM 842 N N . SER A 1 101 ? -11.113 14.258 5.921 1.00 93.75 101 SER A N 1
ATOM 843 C CA . SER A 1 101 ? -12.495 14.593 6.294 1.00 93.75 101 SER A CA 1
ATOM 844 C C . SER A 1 101 ? -13.148 13.565 7.230 1.00 93.75 101 SER A C 1
ATOM 846 O O . SER A 1 101 ? -14.101 13.896 7.933 1.00 93.75 101 SER A O 1
ATOM 848 N N . PHE A 1 102 ? -12.614 12.337 7.292 1.00 91.31 102 PHE A N 1
ATOM 849 C CA . PHE A 1 102 ? -13.056 11.292 8.227 1.00 91.31 102 PHE A CA 1
ATOM 850 C C . PHE A 1 102 ? -12.201 11.215 9.497 1.00 91.31 102 PHE A C 1
ATOM 852 O O . PHE A 1 102 ? -12.457 10.377 10.359 1.00 91.31 102 PHE A O 1
ATOM 859 N N . SER A 1 103 ? -11.188 12.072 9.621 1.00 91.50 103 SER A N 1
ATOM 860 C CA . SER A 1 103 ? -10.224 12.061 10.718 1.00 91.50 103 SER A CA 1
ATOM 861 C C . SER A 1 103 ? -10.279 13.368 11.503 1.00 91.50 103 SER A C 1
ATOM 863 O O . SER A 1 103 ? -10.642 14.420 10.982 1.00 91.50 103 SER A O 1
ATOM 865 N N . LYS A 1 104 ? -9.880 13.335 12.775 1.00 93.25 104 LYS A N 1
ATOM 866 C CA . LYS A 1 104 ? -9.712 14.561 13.562 1.00 93.25 104 LYS A CA 1
ATOM 867 C C . LYS A 1 104 ? -8.285 15.066 13.422 1.00 93.25 104 LYS A C 1
ATOM 869 O O . LYS A 1 104 ? -7.351 14.384 13.832 1.00 93.25 104 LYS A O 1
ATOM 874 N N . THR A 1 105 ? -8.126 16.285 12.913 1.00 92.44 105 THR A N 1
ATOM 875 C CA . THR A 1 105 ? -6.812 16.904 12.670 1.00 92.44 105 THR A CA 1
ATOM 876 C C . THR A 1 105 ? -5.917 16.921 13.910 1.00 92.44 105 THR A C 1
ATOM 878 O O . THR A 1 105 ? -4.718 16.693 13.794 1.00 92.44 105 THR A O 1
ATOM 881 N N . SER A 1 106 ? -6.485 17.153 15.098 1.00 95.06 106 SER A N 1
ATOM 882 C CA . SER A 1 106 ? -5.728 17.143 16.355 1.00 95.06 106 SER A CA 1
ATOM 883 C C . SER A 1 106 ? -5.179 15.757 16.701 1.00 95.06 106 SER A C 1
ATOM 885 O O . SER A 1 106 ? -4.011 15.655 17.050 1.00 95.06 106 SER A O 1
ATOM 887 N N . GLU A 1 107 ? -5.990 14.701 16.552 1.00 94.88 107 GLU A N 1
ATOM 888 C CA . GLU A 1 107 ? -5.576 13.320 16.851 1.00 94.88 107 GLU A CA 1
ATOM 889 C C . GLU A 1 107 ? -4.508 12.841 15.842 1.00 94.88 107 GLU A C 1
ATOM 891 O O . GLU A 1 107 ? -3.514 12.229 16.223 1.00 94.88 107 GLU A O 1
ATOM 896 N N . VAL A 1 108 ? -4.656 13.197 14.556 1.00 95.56 108 VAL A N 1
ATOM 897 C CA . VAL A 1 108 ? -3.644 12.909 13.520 1.00 95.56 108 VAL A CA 1
ATOM 898 C C . VAL A 1 108 ? -2.314 13.589 13.841 1.00 95.56 108 VAL A C 1
ATOM 900 O O . VAL A 1 108 ? -1.259 12.968 13.719 1.00 95.56 108 VAL A O 1
ATOM 903 N N . LYS A 1 109 ? -2.357 14.858 14.259 1.00 96.31 109 LYS A N 1
ATOM 904 C CA . LYS A 1 109 ? -1.156 15.620 14.600 1.00 96.31 109 LYS A CA 1
ATOM 905 C C . LYS A 1 109 ? -0.429 15.016 15.806 1.00 96.31 109 LYS A C 1
ATOM 907 O O . LYS A 1 109 ? 0.775 14.809 15.719 1.00 96.31 109 LYS A O 1
ATOM 912 N N . GLU A 1 110 ? -1.161 14.686 16.867 1.00 96.56 110 GLU A N 1
ATOM 913 C CA . GLU A 1 110 ? -0.625 14.065 18.087 1.00 96.56 110 GLU A CA 1
ATOM 914 C C . GLU A 1 110 ? 0.083 12.734 17.790 1.00 96.56 110 GLU A C 1
ATOM 916 O O . GLU A 1 110 ? 1.223 12.511 18.209 1.00 96.56 110 GLU A O 1
ATOM 921 N N . LEU A 1 111 ? -0.550 11.859 16.998 1.00 96.06 111 LEU A N 1
ATOM 922 C CA . LEU A 1 111 ? 0.076 10.601 16.599 1.00 96.06 111 LEU A CA 1
ATOM 923 C C . LEU A 1 111 ? 1.307 10.844 15.715 1.00 96.06 111 LEU A C 1
ATOM 925 O O . LEU A 1 111 ? 2.321 10.173 15.885 1.00 96.06 111 LEU A O 1
ATOM 929 N N . ALA A 1 112 ? 1.260 11.800 14.787 1.00 96.19 112 ALA A N 1
ATOM 930 C CA . ALA A 1 112 ? 2.413 12.117 13.947 1.00 96.19 112 ALA A CA 1
ATOM 931 C C . ALA A 1 112 ? 3.613 12.630 14.764 1.00 96.19 112 ALA A C 1
ATOM 933 O O . ALA A 1 112 ? 4.733 12.194 14.511 1.00 96.19 112 ALA A O 1
ATOM 934 N N . GLU A 1 113 ? 3.385 13.496 15.754 1.00 97.00 113 GLU A N 1
ATOM 935 C CA . GLU A 1 113 ? 4.419 13.972 16.687 1.00 97.00 113 GLU A CA 1
ATOM 936 C C . GLU A 1 113 ? 5.007 12.805 17.486 1.00 97.00 113 GLU A C 1
ATOM 938 O O . GLU A 1 113 ? 6.221 12.609 17.481 1.00 97.00 113 GLU A O 1
ATOM 943 N N . THR A 1 114 ? 4.150 11.934 18.029 1.00 96.31 114 THR A N 1
ATOM 944 C CA . THR A 1 114 ? 4.578 10.720 18.744 1.00 96.31 114 THR A CA 1
ATOM 945 C C . THR A 1 114 ? 5.479 9.833 17.874 1.00 96.31 114 THR A C 1
ATOM 947 O O . THR A 1 114 ? 6.495 9.317 18.342 1.00 96.31 114 THR A O 1
ATOM 950 N N . LEU A 1 115 ? 5.148 9.656 16.589 1.00 95.00 115 LEU A N 1
ATOM 951 C CA . LEU A 1 115 ? 5.948 8.845 15.662 1.00 95.00 115 LEU A CA 1
ATOM 952 C C . LEU A 1 115 ? 7.309 9.468 15.324 1.00 95.00 115 LEU A C 1
ATOM 954 O O . LEU A 1 115 ? 8.250 8.724 15.039 1.00 95.00 115 LEU A O 1
ATOM 958 N N . LEU A 1 116 ? 7.416 10.797 15.330 1.00 95.06 116 LEU A N 1
ATOM 959 C CA . LEU A 1 116 ? 8.681 11.506 15.119 1.00 95.06 116 LEU A CA 1
ATOM 960 C C . LEU A 1 116 ? 9.563 11.436 16.366 1.00 95.06 116 LEU A C 1
ATOM 962 O O . LEU A 1 116 ? 10.731 11.071 16.261 1.00 95.06 116 LEU A O 1
ATOM 966 N N . GLU A 1 117 ? 8.995 11.720 17.540 1.00 95.69 117 GLU A N 1
ATOM 967 C CA . GLU A 1 117 ? 9.703 11.696 18.828 1.00 95.69 117 GLU A CA 1
ATOM 968 C C . GLU A 1 117 ? 10.287 10.315 19.149 1.00 95.69 117 GLU A C 1
ATOM 970 O O . GLU A 1 117 ? 11.362 10.213 19.734 1.00 95.69 117 GLU A O 1
ATOM 975 N N . ASN A 1 118 ? 9.605 9.249 18.723 1.00 93.56 118 ASN A N 1
ATOM 976 C CA . ASN A 1 118 ? 10.049 7.866 18.910 1.00 93.56 118 ASN A CA 1
ATOM 977 C C . ASN A 1 118 ? 10.883 7.319 17.734 1.00 93.56 118 ASN A C 1
ATOM 979 O O . ASN A 1 118 ? 11.091 6.109 17.647 1.00 93.56 118 ASN A O 1
ATOM 983 N N . GLU A 1 119 ? 11.328 8.177 16.808 1.00 90.75 119 GLU A N 1
ATOM 984 C CA . GLU A 1 119 ? 12.149 7.820 15.638 1.00 90.75 119 GLU A CA 1
ATOM 985 C C . GLU A 1 119 ? 11.543 6.728 14.726 1.00 90.75 119 GLU A C 1
ATOM 987 O O . GLU A 1 119 ? 12.240 6.084 13.934 1.00 90.75 119 GLU A O 1
ATOM 992 N N . GLU A 1 120 ? 10.224 6.517 14.775 1.00 90.00 120 GLU A N 1
ATOM 993 C CA . GLU A 1 120 ? 9.539 5.548 13.909 1.00 90.00 120 GLU A CA 1
ATOM 994 C C . GLU A 1 120 ? 9.453 6.041 12.461 1.00 90.00 120 GLU A C 1
ATOM 996 O O . GLU A 1 120 ? 9.349 5.254 11.511 1.00 90.00 120 GLU A O 1
ATOM 1001 N N . LYS A 1 121 ? 9.497 7.363 12.276 1.00 88.56 121 LYS A N 1
ATOM 1002 C CA . LYS A 1 121 ? 9.521 8.031 10.976 1.00 88.56 121 LYS A CA 1
ATOM 1003 C C . LYS A 1 121 ? 10.589 9.120 10.994 1.00 88.56 121 LYS A C 1
ATOM 1005 O O . LYS A 1 121 ? 10.713 9.864 11.953 1.00 88.56 121 LYS A O 1
ATOM 1010 N N . LYS A 1 122 ? 11.348 9.225 9.900 1.00 87.00 122 LYS A N 1
ATOM 1011 C CA . LYS A 1 122 ? 12.455 10.193 9.767 1.00 87.00 122 LYS A CA 1
ATOM 1012 C C . LYS A 1 122 ? 12.026 11.580 9.288 1.00 87.00 122 LYS A C 1
ATOM 1014 O O . LYS A 1 122 ? 12.815 12.513 9.347 1.00 87.00 122 LYS A O 1
ATOM 1019 N N . HIS A 1 123 ? 10.827 11.688 8.723 1.00 90.06 123 HIS A N 1
ATOM 1020 C CA . HIS A 1 123 ? 10.351 12.899 8.064 1.00 90.06 123 HIS A CA 1
ATOM 1021 C C . HIS A 1 123 ? 8.907 13.178 8.455 1.00 90.06 123 HIS A C 1
ATOM 1023 O O . HIS A 1 123 ? 8.076 12.265 8.418 1.00 90.06 123 HIS A O 1
ATOM 1029 N N . ASP A 1 124 ? 8.608 14.448 8.721 1.00 91.25 124 ASP A N 1
ATOM 1030 C CA . ASP A 1 124 ? 7.293 14.924 9.158 1.00 91.25 124 ASP A CA 1
ATOM 1031 C C . ASP A 1 124 ? 6.177 14.474 8.220 1.00 91.25 124 ASP A C 1
ATOM 1033 O O . ASP A 1 124 ? 5.160 13.948 8.661 1.00 91.25 124 ASP A O 1
ATOM 1037 N N . VAL A 1 125 ? 6.397 14.589 6.908 1.00 89.81 125 VAL A N 1
ATOM 1038 C CA . VAL A 1 125 ? 5.413 14.184 5.893 1.00 89.81 125 VAL A CA 1
ATOM 1039 C C . VAL A 1 125 ? 5.076 12.694 6.002 1.00 89.81 125 VAL A C 1
ATOM 1041 O O . VAL A 1 125 ? 3.912 12.319 5.902 1.00 89.81 125 VAL A O 1
ATOM 1044 N N . LEU A 1 126 ? 6.063 11.829 6.260 1.00 89.56 126 LEU A N 1
ATOM 1045 C CA . LEU A 1 126 ? 5.828 10.387 6.401 1.00 89.56 126 LEU A CA 1
ATOM 1046 C C . LEU A 1 126 ? 5.099 10.052 7.708 1.00 89.56 126 LEU A C 1
ATOM 1048 O O . LEU A 1 126 ? 4.283 9.126 7.732 1.00 89.56 126 LEU A 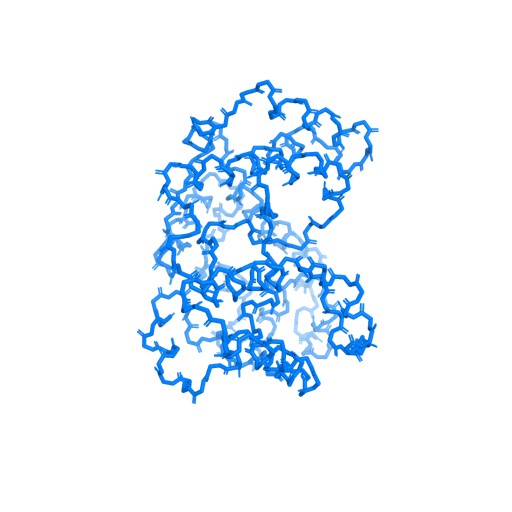O 1
ATOM 1052 N N . ALA A 1 127 ? 5.387 10.790 8.783 1.00 93.06 127 ALA A N 1
ATOM 1053 C CA . ALA A 1 127 ? 4.683 10.659 10.054 1.00 93.06 127 ALA A CA 1
ATOM 1054 C C . ALA A 1 127 ? 3.217 11.090 9.924 1.00 93.06 127 ALA A C 1
ATOM 1056 O O . ALA A 1 127 ? 2.327 10.313 10.264 1.00 93.06 127 ALA A O 1
ATOM 1057 N N . GLN A 1 128 ? 2.969 12.258 9.326 1.00 93.88 128 GLN A N 1
ATOM 1058 C CA . GLN A 1 128 ? 1.627 12.776 9.044 1.00 93.88 128 GLN A CA 1
ATOM 1059 C C . GLN A 1 128 ? 0.826 11.824 8.153 1.00 93.88 128 GLN A C 1
ATOM 1061 O O . GLN A 1 128 ? -0.306 11.483 8.479 1.00 93.88 128 GLN A O 1
ATOM 1066 N N . ASN A 1 129 ? 1.427 11.317 7.073 1.00 91.81 129 ASN A N 1
ATOM 1067 C CA . ASN A 1 129 ? 0.787 10.342 6.189 1.00 91.81 129 ASN A CA 1
ATOM 1068 C C . ASN A 1 129 ? 0.403 9.054 6.929 1.00 91.81 129 ASN A C 1
ATOM 1070 O O . ASN A 1 129 ? -0.701 8.541 6.756 1.00 91.81 129 ASN A O 1
ATOM 1074 N N . SER A 1 130 ? 1.301 8.540 7.774 1.00 92.38 130 SER A N 1
ATOM 1075 C CA . SER A 1 130 ? 1.043 7.320 8.545 1.00 92.38 130 SER A CA 1
ATOM 1076 C C . SER A 1 130 ? -0.077 7.539 9.562 1.00 92.38 130 SER A C 1
ATOM 1078 O O . SER A 1 130 ? -1.002 6.734 9.630 1.00 92.38 130 SER A O 1
ATOM 1080 N N . ALA A 1 131 ? -0.034 8.644 10.310 1.00 94.81 131 ALA A N 1
ATOM 1081 C CA . ALA A 1 131 ? -1.065 8.997 11.278 1.00 94.81 131 ALA A CA 1
ATOM 1082 C C . ALA A 1 131 ? -2.432 9.221 10.610 1.00 94.81 131 ALA A C 1
ATOM 1084 O O . ALA A 1 131 ? -3.448 8.719 11.093 1.00 94.81 131 ALA A O 1
ATOM 1085 N N . LEU A 1 132 ? -2.454 9.900 9.458 1.00 95.12 132 LEU A N 1
ATOM 1086 C CA . LEU A 1 132 ? -3.662 10.098 8.661 1.00 95.12 132 LEU A CA 1
ATOM 1087 C C . LEU A 1 132 ? -4.256 8.765 8.196 1.00 95.12 132 LEU A C 1
ATOM 1089 O O . LEU A 1 132 ? -5.467 8.592 8.272 1.00 95.12 132 LEU A O 1
ATOM 1093 N N . LEU A 1 133 ? -3.433 7.808 7.757 1.00 93.56 133 LEU A N 1
ATOM 1094 C CA . LEU A 1 133 ? -3.908 6.470 7.394 1.00 93.56 133 LEU A CA 1
ATOM 1095 C C . LEU A 1 133 ? -4.514 5.743 8.598 1.00 93.56 133 LEU A C 1
ATOM 1097 O O . LEU A 1 133 ? -5.611 5.202 8.483 1.00 93.56 133 LEU A O 1
ATOM 1101 N N . VAL A 1 134 ? -3.851 5.770 9.759 1.00 94.56 134 VAL A N 1
ATOM 1102 C CA . VAL A 1 134 ? -4.361 5.125 10.980 1.00 94.56 134 VAL A CA 1
ATOM 1103 C C . VAL A 1 134 ? -5.741 5.665 11.364 1.00 94.56 134 VAL A C 1
ATOM 1105 O O . VAL A 1 134 ? -6.689 4.889 11.503 1.00 94.56 134 VAL A O 1
ATOM 1108 N N . HIS A 1 135 ? -5.877 6.984 11.516 1.00 95.62 135 HIS A N 1
ATOM 1109 C CA . HIS A 1 135 ? -7.159 7.595 11.882 1.00 95.62 135 HIS A CA 1
ATOM 1110 C C . HIS A 1 135 ? -8.190 7.486 10.755 1.00 95.62 135 HIS A C 1
ATOM 1112 O O . HIS A 1 135 ? -9.366 7.232 11.017 1.00 95.62 135 HIS A O 1
ATOM 1118 N N . GLY A 1 136 ? -7.741 7.591 9.506 1.00 94.44 136 GLY A N 1
ATOM 1119 C CA . GLY A 1 136 ? -8.575 7.499 8.318 1.00 94.44 136 GLY A CA 1
ATOM 1120 C C . GLY A 1 136 ? -9.266 6.148 8.176 1.00 94.44 136 GLY A C 1
ATOM 1121 O O . GLY A 1 136 ? -10.439 6.117 7.820 1.00 94.44 136 GLY A O 1
ATOM 1122 N N . ILE A 1 137 ? -8.606 5.035 8.519 1.00 94.06 137 ILE A N 1
ATOM 1123 C CA . ILE A 1 137 ? -9.249 3.710 8.530 1.00 94.06 137 ILE A CA 1
ATOM 1124 C C . ILE A 1 137 ? -10.410 3.658 9.521 1.00 94.06 137 ILE A C 1
ATOM 1126 O O . ILE A 1 137 ? -11.492 3.196 9.163 1.00 94.06 137 ILE A O 1
ATOM 1130 N N . TYR A 1 138 ? -10.223 4.147 10.748 1.00 94.12 138 TYR A N 1
ATOM 1131 C CA . TYR A 1 138 ? -11.314 4.186 11.723 1.00 94.12 138 TYR A CA 1
ATOM 1132 C C . TYR A 1 138 ? -12.444 5.117 11.276 1.00 94.12 138 TYR A C 1
ATOM 1134 O O . TYR A 1 138 ? -13.614 4.753 11.369 1.00 94.12 138 TYR A O 1
ATOM 1142 N N . GLY A 1 139 ? -12.102 6.279 10.716 1.00 93.50 139 GLY A N 1
ATOM 1143 C CA . GLY A 1 139 ? -13.070 7.200 10.129 1.00 93.50 139 GLY A CA 1
ATOM 1144 C C . GLY A 1 139 ? -13.885 6.572 8.997 1.00 93.50 139 GLY A C 1
ATOM 1145 O O . GLY A 1 139 ? -15.107 6.701 8.961 1.00 93.50 139 GLY A O 1
ATOM 1146 N N . LEU A 1 140 ? -13.227 5.836 8.098 1.00 92.75 140 LEU A N 1
ATOM 1147 C CA . LEU A 1 140 ? -13.879 5.114 7.005 1.00 92.75 140 LEU A CA 1
ATOM 1148 C C . LEU A 1 140 ? -14.799 4.002 7.514 1.00 92.75 140 LEU A C 1
ATOM 1150 O O . LEU A 1 140 ? -15.906 3.869 6.999 1.00 92.75 140 LEU A O 1
ATOM 1154 N N . ARG A 1 141 ? -14.396 3.253 8.548 1.00 91.94 141 ARG A N 1
ATOM 1155 C CA . ARG A 1 141 ? -15.263 2.247 9.187 1.00 91.94 141 ARG A CA 1
ATOM 1156 C C . ARG A 1 141 ? -16.550 2.877 9.709 1.00 91.94 141 ARG A C 1
ATOM 1158 O O . ARG A 1 141 ? -17.633 2.377 9.421 1.00 91.94 141 ARG A O 1
ATOM 1165 N N . LEU A 1 142 ? -16.441 4.009 10.405 1.00 90.31 142 LEU A N 1
ATOM 1166 C CA . LEU A 1 142 ? -17.605 4.753 10.894 1.00 90.31 142 LEU A CA 1
ATOM 1167 C C . LEU A 1 142 ? -18.480 5.257 9.739 1.00 90.31 142 LEU A C 1
ATOM 1169 O O . LEU A 1 142 ? -19.688 5.040 9.751 1.00 90.31 142 LEU A O 1
ATOM 1173 N N . LYS A 1 143 ? -17.879 5.869 8.711 1.00 90.50 143 LYS A N 1
ATOM 1174 C CA . LYS A 1 143 ? -18.585 6.353 7.510 1.00 90.50 143 LYS A CA 1
ATOM 1175 C C . LYS A 1 143 ? -19.365 5.238 6.808 1.00 90.50 143 LYS A C 1
ATOM 1177 O O . LYS A 1 143 ? -20.479 5.462 6.342 1.00 90.50 143 LYS A O 1
ATOM 1182 N N . ASN A 1 144 ? -18.774 4.051 6.719 1.00 88.25 144 ASN A N 1
ATOM 1183 C CA . ASN A 1 144 ? -19.360 2.895 6.049 1.00 88.25 144 ASN A CA 1
ATOM 1184 C C . ASN A 1 144 ? -20.348 2.120 6.936 1.00 88.25 144 ASN A C 1
ATOM 1186 O O . ASN A 1 144 ? -20.877 1.104 6.489 1.00 88.25 144 ASN A O 1
ATOM 1190 N N . ASN A 1 145 ? -20.603 2.575 8.170 1.00 85.00 145 ASN A N 1
ATOM 1191 C CA . ASN A 1 145 ? -21.369 1.833 9.174 1.00 85.00 145 ASN A CA 1
ATOM 1192 C C . ASN A 1 145 ? -20.842 0.400 9.333 1.00 85.00 145 ASN A C 1
ATOM 1194 O O . ASN A 1 145 ? -21.600 -0.569 9.385 1.00 85.00 145 ASN A O 1
ATOM 1198 N N . GLU A 1 146 ? -19.518 0.256 9.350 1.00 84.25 146 GLU A N 1
ATOM 1199 C CA . GLU A 1 146 ? -18.871 -0.997 9.697 1.00 84.25 146 GLU A CA 1
ATOM 1200 C C . GLU A 1 146 ? -18.908 -1.124 11.214 1.00 84.25 146 GLU A C 1
ATOM 1202 O O . GLU A 1 146 ? -18.012 -0.680 11.927 1.00 84.25 146 GLU A O 1
ATOM 1207 N N . SER A 1 147 ? -19.983 -1.712 11.715 1.00 65.56 147 SER A N 1
ATOM 1208 C CA . SER A 1 147 ? -20.152 -2.035 13.122 1.00 65.56 147 SER A CA 1
ATOM 1209 C C . SER A 1 147 ? -20.521 -3.503 13.199 1.00 65.56 147 SER A C 1
ATOM 1211 O O . SER A 1 147 ? -21.700 -3.817 13.286 1.00 65.56 147 SER A O 1
ATOM 1213 N N . ASN A 1 148 ? -19.525 -4.390 13.082 1.00 55.53 148 ASN A N 1
ATOM 1214 C CA . ASN A 1 148 ? -19.674 -5.847 13.183 1.00 55.53 148 ASN A CA 1
ATOM 1215 C C . ASN A 1 148 ? -21.068 -6.331 12.720 1.00 55.53 148 ASN A C 1
ATOM 1217 O O . ASN A 1 148 ? -21.858 -6.778 13.548 1.00 55.53 148 ASN A O 1
ATOM 1221 N N . ASN A 1 149 ? -21.402 -6.100 11.437 1.00 50.62 149 ASN A N 1
ATOM 1222 C CA . ASN A 1 149 ? -22.769 -6.087 10.871 1.00 50.62 149 ASN A CA 1
ATOM 1223 C C . ASN A 1 149 ? -23.470 -7.468 10.863 1.00 50.62 149 ASN A C 1
ATOM 1225 O O . ASN A 1 149 ? -24.123 -7.832 9.889 1.00 50.62 149 ASN A O 1
ATOM 1229 N N . GLY A 1 150 ? -23.263 -8.305 11.880 1.00 49.62 150 GLY A N 1
ATOM 1230 C CA . GLY A 1 150 ? -23.582 -9.728 11.855 1.00 49.62 150 GLY A CA 1
ATOM 1231 C C . GLY A 1 150 ? -22.793 -10.486 10.783 1.00 49.62 150 GLY A C 1
ATOM 1232 O O . GLY A 1 150 ? -23.143 -11.610 10.444 1.00 49.62 150 GLY A O 1
ATOM 1233 N N . SER A 1 151 ? -21.745 -9.884 10.213 1.00 59.62 151 SER A N 1
ATOM 1234 C CA . SER A 1 151 ? -20.880 -10.567 9.259 1.00 59.62 151 SER A CA 1
ATOM 1235 C C . SER A 1 151 ? -19.849 -11.387 10.033 1.00 59.62 151 SER A C 1
ATOM 1237 O O . SER A 1 151 ? -19.095 -10.799 10.810 1.00 59.62 151 SER A O 1
ATOM 1239 N N . PRO A 1 152 ? -19.733 -12.706 9.795 1.00 52.28 152 PRO A N 1
ATOM 1240 C CA . PRO A 1 152 ? -18.675 -13.517 10.398 1.00 52.28 152 PRO A CA 1
ATOM 1241 C C . PRO A 1 152 ? -17.282 -13.122 9.883 1.00 52.28 152 PRO A C 1
ATOM 1243 O O . PRO A 1 152 ? -16.277 -13.598 10.398 1.00 52.28 152 PRO A O 1
ATOM 1246 N N . PHE A 1 153 ? -17.205 -12.260 8.865 1.00 61.91 153 PHE A N 1
ATOM 1247 C CA . PHE A 1 153 ? -15.942 -11.789 8.320 1.00 61.91 153 PHE A CA 1
ATOM 1248 C C . PHE A 1 153 ? -15.367 -10.589 9.069 1.00 61.91 153 PHE A C 1
ATOM 1250 O O . PHE A 1 153 ? -14.217 -10.281 8.788 1.00 61.91 153 PHE A O 1
ATOM 1257 N N . GLY A 1 154 ? -16.081 -9.935 9.991 1.00 70.94 154 GLY A N 1
ATOM 1258 C CA . GLY A 1 154 ? -15.587 -8.755 10.721 1.00 70.94 154 GLY A CA 1
ATOM 1259 C C . GLY A 1 154 ? -15.526 -7.472 9.896 1.00 70.94 154 GLY A C 1
ATOM 1260 O O . GLY A 1 154 ? -16.311 -7.309 8.958 1.00 70.94 154 GLY A O 1
ATOM 1261 N N . TYR A 1 155 ? -14.641 -6.532 10.256 1.00 81.31 155 TYR A N 1
ATOM 1262 C CA . TYR A 1 155 ? -14.538 -5.245 9.541 1.00 81.31 155 TYR A CA 1
ATOM 1263 C C . TYR A 1 155 ? -14.157 -5.446 8.065 1.00 81.31 155 TYR A C 1
ATOM 1265 O O . TYR A 1 155 ? -13.422 -6.382 7.719 1.00 81.31 155 TYR A O 1
ATOM 1273 N N . GLY A 1 156 ? -14.619 -4.540 7.200 1.00 82.50 156 GLY A N 1
ATOM 1274 C CA . GLY A 1 156 ? -14.341 -4.543 5.761 1.00 82.50 156 GLY A CA 1
ATOM 1275 C C . GLY A 1 156 ? -13.177 -3.632 5.368 1.00 82.50 156 GLY A C 1
ATOM 1276 O O . GLY A 1 156 ? -12.430 -3.950 4.445 1.00 82.50 156 GLY A O 1
ATOM 1277 N N . THR A 1 157 ? -12.971 -2.538 6.101 1.00 89.75 157 THR A N 1
ATOM 1278 C CA . THR A 1 157 ? -11.929 -1.547 5.827 1.00 89.75 157 THR A CA 1
ATOM 1279 C C . THR A 1 157 ? -10.699 -1.772 6.700 1.00 89.75 157 THR A C 1
ATOM 1281 O O . THR A 1 157 ? -10.768 -1.789 7.934 1.00 89.75 157 THR A O 1
ATOM 1284 N N . TRP A 1 158 ? -9.546 -1.910 6.046 1.00 89.81 158 TRP A N 1
ATOM 1285 C CA . TRP A 1 158 ? -8.253 -2.178 6.671 1.00 89.81 158 TRP A CA 1
ATOM 1286 C C . TRP A 1 158 ? -7.132 -1.466 5.927 1.00 89.81 158 TRP A C 1
ATOM 1288 O O . TRP A 1 158 ? -7.162 -1.357 4.702 1.00 89.81 158 TRP A O 1
ATOM 1298 N N . TRP A 1 159 ? -6.101 -1.051 6.656 1.00 91.44 159 TRP A N 1
ATOM 1299 C CA . TRP A 1 159 ? -4.834 -0.673 6.051 1.00 91.44 159 TRP A CA 1
ATOM 1300 C C . TRP A 1 159 ? -3.997 -1.926 5.803 1.00 91.44 159 TRP A C 1
ATOM 1302 O O . TRP A 1 159 ? -3.541 -2.578 6.741 1.00 91.44 159 TRP A O 1
ATOM 1312 N N . LEU A 1 160 ? -3.799 -2.264 4.532 1.00 87.75 160 LEU A N 1
ATOM 1313 C CA . LEU A 1 160 ? -2.981 -3.402 4.132 1.00 87.75 160 LEU A CA 1
ATOM 1314 C C . LEU A 1 160 ? -1.491 -3.040 4.230 1.00 87.75 160 LEU A C 1
ATOM 1316 O O . LEU A 1 160 ? -0.975 -2.313 3.380 1.00 87.75 160 LEU A O 1
ATOM 1320 N N . THR A 1 161 ? -0.794 -3.494 5.275 1.00 84.69 161 THR A N 1
ATOM 1321 C CA . THR A 1 161 ? 0.608 -3.106 5.502 1.00 84.69 161 THR A CA 1
ATOM 1322 C C . THR A 1 161 ? 1.386 -4.084 6.379 1.00 84.69 161 THR A C 1
ATOM 1324 O O . THR A 1 161 ? 0.841 -4.720 7.278 1.00 84.69 161 THR A O 1
ATOM 1327 N N . ASN A 1 162 ? 2.701 -4.131 6.152 1.00 78.56 162 ASN A N 1
ATOM 1328 C CA . ASN A 1 162 ? 3.673 -4.808 7.014 1.00 78.56 162 ASN A CA 1
ATOM 1329 C C . ASN A 1 162 ? 4.349 -3.862 8.024 1.00 78.56 162 ASN A C 1
ATOM 1331 O O . ASN A 1 162 ? 5.225 -4.277 8.782 1.00 78.56 162 ASN A O 1
ATOM 1335 N N . GLN A 1 163 ? 3.952 -2.585 8.065 1.00 78.06 163 GLN A N 1
ATOM 1336 C CA . GLN A 1 163 ? 4.496 -1.594 8.998 1.00 78.06 163 GLN A CA 1
ATOM 1337 C C . GLN A 1 163 ? 3.908 -1.771 10.403 1.00 78.06 163 GLN A C 1
ATOM 1339 O O . GLN A 1 163 ? 2.966 -1.096 10.806 1.00 78.06 163 GLN A O 1
ATOM 1344 N N . THR A 1 164 ? 4.474 -2.694 11.173 1.00 78.75 164 THR A N 1
ATOM 1345 C CA . THR A 1 164 ? 3.906 -3.103 12.467 1.00 78.75 164 THR A CA 1
ATOM 1346 C C . THR A 1 164 ? 4.459 -2.328 13.652 1.00 78.75 164 THR A C 1
ATOM 1348 O O . THR A 1 164 ? 3.824 -2.289 14.699 1.00 78.75 164 THR A O 1
ATOM 1351 N N . ARG A 1 165 ? 5.604 -1.653 13.496 1.00 84.75 165 ARG A N 1
ATOM 1352 C CA . ARG A 1 165 ? 6.222 -0.862 14.572 1.00 84.75 165 ARG A CA 1
ATOM 1353 C C . ARG A 1 165 ? 5.320 0.262 15.089 1.00 84.75 165 ARG A C 1
ATOM 1355 O O . ARG A 1 165 ? 5.230 0.450 16.296 1.00 84.75 165 ARG A O 1
ATOM 1362 N N . ILE A 1 166 ? 4.567 0.902 14.190 1.00 86.56 166 ILE A N 1
ATOM 1363 C CA . ILE A 1 166 ? 3.584 1.954 14.508 1.00 86.56 166 ILE A CA 1
ATOM 1364 C C . ILE A 1 166 ? 2.539 1.455 15.522 1.00 86.56 166 ILE A C 1
ATOM 1366 O O . ILE A 1 166 ? 2.045 2.235 16.331 1.00 86.56 166 ILE A O 1
ATOM 1370 N N . GLN A 1 167 ? 2.245 0.147 15.553 1.00 86.38 167 GLN A N 1
ATOM 1371 C CA . GLN A 1 167 ? 1.256 -0.419 16.475 1.00 86.38 167 GLN A CA 1
ATOM 1372 C C . GLN A 1 167 ? 1.608 -0.175 17.949 1.00 86.38 167 GLN A C 1
ATOM 1374 O O . GLN A 1 167 ? 0.696 0.011 18.752 1.00 86.38 167 GLN A O 1
ATOM 1379 N N . LYS A 1 168 ? 2.904 -0.086 18.292 1.00 87.69 168 LYS A N 1
ATOM 1380 C CA . LYS A 1 168 ? 3.381 0.195 19.659 1.00 87.69 168 LYS A CA 1
ATOM 1381 C C . LYS A 1 168 ? 2.863 1.525 20.212 1.00 87.69 168 LYS A C 1
ATOM 1383 O O . LYS A 1 168 ? 2.670 1.641 21.415 1.00 87.69 168 LYS A O 1
ATOM 1388 N N . HIS A 1 169 ? 2.588 2.478 19.324 1.00 91.50 169 HIS A N 1
ATOM 1389 C CA . HIS A 1 169 ? 2.161 3.841 19.652 1.00 91.50 169 HIS A CA 1
ATOM 1390 C C . HIS A 1 169 ? 0.656 4.054 19.453 1.00 91.50 169 HIS A C 1
ATOM 1392 O O . HIS A 1 169 ? 0.168 5.174 19.500 1.00 91.50 169 HIS A O 1
ATOM 1398 N N . THR A 1 170 ? -0.100 2.982 19.193 1.00 92.44 170 THR A N 1
ATOM 1399 C CA . THR A 1 170 ? -1.542 3.062 18.884 1.00 92.44 170 THR A CA 1
ATOM 1400 C C . THR A 1 170 ? -2.393 2.130 19.747 1.00 92.44 170 THR A C 1
ATOM 1402 O O . THR A 1 170 ? -3.558 1.901 19.434 1.00 92.44 170 THR A O 1
ATOM 1405 N N . SER A 1 171 ? -1.849 1.600 20.848 1.00 88.25 171 SER A N 1
ATOM 1406 C CA . SER A 1 171 ? -2.546 0.672 21.755 1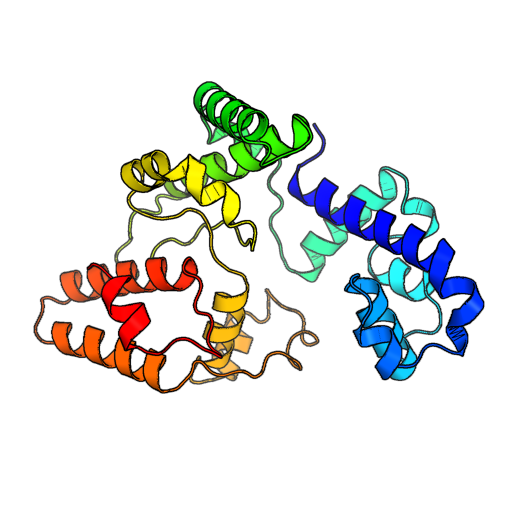.00 88.25 171 SER A CA 1
ATOM 1407 C C . SER A 1 171 ? -3.844 1.261 22.316 1.00 88.25 171 SER A C 1
ATOM 1409 O O . SER A 1 171 ? -4.901 0.639 22.225 1.00 88.25 171 SER A O 1
ATOM 1411 N N . GLU A 1 172 ? -3.790 2.492 22.822 1.00 88.88 172 GLU A N 1
ATOM 1412 C CA . GLU A 1 172 ? -4.951 3.215 23.350 1.00 88.88 172 GLU A CA 1
ATOM 1413 C C . GLU A 1 172 ? -6.003 3.470 22.263 1.00 88.88 172 GLU A C 1
ATOM 1415 O O . GLU A 1 172 ? -7.206 3.318 22.494 1.00 88.88 172 GLU A O 1
ATOM 1420 N N . LEU A 1 173 ? -5.554 3.777 21.043 1.00 91.12 173 LEU A N 1
ATOM 1421 C CA . LEU A 1 173 ? -6.432 3.974 19.894 1.00 91.12 173 LEU A CA 1
ATOM 1422 C C . LEU A 1 173 ? -7.127 2.668 19.484 1.00 91.12 173 LEU A C 1
ATOM 1424 O O . LEU A 1 173 ? -8.327 2.676 19.210 1.00 91.12 173 LEU A O 1
ATOM 1428 N N . VAL A 1 174 ? -6.404 1.545 19.479 1.00 90.25 174 VAL A N 1
ATOM 1429 C CA . VAL A 1 174 ? -6.977 0.211 19.249 1.00 90.25 174 VAL A CA 1
ATOM 1430 C C . VAL A 1 174 ? -7.985 -0.132 20.343 1.00 90.25 174 VAL A C 1
ATOM 1432 O O . VAL A 1 174 ? -9.085 -0.574 20.023 1.00 90.25 174 VAL A O 1
ATOM 1435 N N . ARG A 1 175 ? -7.676 0.138 21.619 1.00 87.50 175 ARG A N 1
ATOM 1436 C CA . ARG A 1 175 ? -8.605 -0.106 22.736 1.00 87.50 175 ARG A CA 1
ATOM 1437 C C . ARG A 1 175 ? -9.900 0.689 22.577 1.00 87.50 175 ARG A C 1
ATOM 1439 O O . ARG A 1 175 ? -10.980 0.132 22.749 1.00 87.50 175 ARG A O 1
ATOM 1446 N N . LYS A 1 176 ? -9.797 1.967 22.199 1.00 89.50 176 LYS A N 1
ATOM 1447 C CA . LYS A 1 176 ? -10.941 2.861 21.955 1.00 89.50 176 LYS A CA 1
ATOM 1448 C C . LYS A 1 176 ? -11.849 2.379 20.816 1.00 89.50 176 LYS A C 1
ATOM 1450 O O . LYS A 1 176 ? -13.049 2.613 20.877 1.00 89.50 176 LYS A O 1
ATOM 1455 N N . ASN A 1 177 ? -11.287 1.729 19.796 1.00 88.06 177 ASN A N 1
ATOM 1456 C CA . ASN A 1 177 ? -12.024 1.264 18.612 1.00 88.06 177 ASN A CA 1
ATOM 1457 C C . ASN A 1 177 ? -12.304 -0.252 18.610 1.00 88.06 177 ASN A C 1
ATOM 1459 O O . ASN A 1 177 ? -12.865 -0.771 17.647 1.00 88.06 177 ASN A O 1
ATOM 1463 N N . SER A 1 178 ? -11.889 -0.969 19.658 1.00 84.94 178 SER A N 1
ATOM 1464 C CA . SER A 1 178 ? -12.100 -2.411 19.868 1.00 84.94 178 SER A CA 1
ATOM 1465 C C . SER A 1 178 ? -11.574 -3.347 18.767 1.00 84.94 178 SER A C 1
ATOM 1467 O O . SER A 1 178 ? -11.888 -4.532 18.774 1.00 84.94 178 SER A O 1
ATOM 1469 N N . SER A 1 179 ? -10.784 -2.852 17.815 1.00 86.81 179 SER A N 1
ATOM 1470 C CA . SER A 1 179 ? -10.186 -3.652 16.745 1.00 86.81 179 SER A CA 1
ATOM 1471 C C . SER A 1 179 ? -9.007 -2.917 16.129 1.00 86.81 179 SER A C 1
ATOM 1473 O O . SER A 1 179 ? -8.957 -1.688 16.140 1.00 86.81 179 SER A O 1
ATOM 1475 N N . LYS A 1 180 ? -8.050 -3.664 15.575 1.00 90.38 180 LYS A N 1
ATOM 1476 C CA . LYS A 1 180 ? -6.897 -3.079 14.885 1.00 90.38 180 LYS A CA 1
ATOM 1477 C C . LYS A 1 180 ? -7.312 -2.480 13.543 1.00 90.38 180 LYS A C 1
ATOM 1479 O O . LYS A 1 180 ? -8.308 -2.872 12.943 1.00 90.38 180 LYS A O 1
ATOM 1484 N N . TYR A 1 181 ? -6.511 -1.544 13.049 1.00 91.50 181 TYR A N 1
ATOM 1485 C CA . TYR A 1 181 ? -6.696 -0.888 11.751 1.00 91.50 181 TYR A CA 1
ATOM 1486 C C . TYR A 1 181 ? -5.870 -1.533 10.625 1.00 91.50 181 TYR A C 1
ATOM 1488 O O . TYR A 1 181 ? -6.075 -1.198 9.463 1.00 91.50 181 TYR A O 1
ATOM 1496 N N . ILE A 1 182 ? -4.947 -2.451 10.944 1.00 89.88 182 ILE A N 1
ATOM 1497 C CA . ILE A 1 182 ? -4.019 -3.075 9.986 1.00 89.88 182 ILE A CA 1
ATOM 1498 C C . ILE A 1 182 ? -4.469 -4.490 9.632 1.00 89.88 182 ILE A C 1
ATOM 1500 O O . ILE A 1 182 ? -4.763 -5.281 10.525 1.00 89.88 182 ILE A O 1
ATOM 1504 N N . MET A 1 183 ? -4.449 -4.810 8.338 1.00 84.56 183 MET A N 1
ATOM 1505 C CA . MET A 1 183 ? -4.439 -6.180 7.832 1.00 84.56 183 MET A CA 1
ATOM 1506 C C . MET A 1 183 ? -3.054 -6.474 7.256 1.00 84.56 183 MET A C 1
ATOM 1508 O O . MET A 1 183 ? -2.487 -5.653 6.532 1.00 84.56 183 MET A O 1
ATOM 1512 N N . ARG A 1 184 ? -2.507 -7.648 7.553 1.00 78.88 184 ARG A N 1
ATOM 1513 C CA . ARG A 1 184 ? -1.256 -8.103 6.949 1.00 78.88 184 ARG A CA 1
ATOM 1514 C C . ARG A 1 184 ? -1.515 -8.669 5.548 1.00 78.88 184 ARG A C 1
ATOM 1516 O O . ARG A 1 184 ? -2.412 -9.501 5.409 1.00 78.88 184 ARG A O 1
ATOM 1523 N N . PRO A 1 185 ? -0.758 -8.266 4.510 1.00 77.00 185 PRO A N 1
ATOM 1524 C CA . PRO A 1 185 ? -0.904 -8.809 3.157 1.00 77.00 185 PRO A CA 1
ATOM 1525 C C . PRO A 1 185 ? -0.871 -10.341 3.092 1.00 77.00 185 PRO A C 1
ATOM 1527 O O . PRO A 1 185 ? -1.600 -10.945 2.307 1.00 77.00 185 PRO A O 1
ATOM 1530 N N . GLU A 1 186 ? -0.069 -10.977 3.944 1.00 71.06 186 GLU A N 1
ATOM 1531 C CA . GLU A 1 186 ? 0.081 -12.431 4.010 1.00 71.06 186 GLU A CA 1
ATOM 1532 C C . GLU A 1 186 ? -1.234 -13.127 4.379 1.00 71.06 186 GLU A C 1
ATOM 1534 O O . GLU A 1 186 ? -1.493 -14.234 3.908 1.00 71.06 186 GLU A O 1
ATOM 1539 N N . PHE A 1 187 ? -2.103 -12.474 5.160 1.00 69.44 187 PHE A N 1
ATOM 1540 C CA . PHE A 1 187 ? -3.421 -13.016 5.482 1.00 69.44 187 PHE A CA 1
ATOM 1541 C C . PHE A 1 187 ? -4.261 -13.236 4.221 1.00 69.44 187 PHE A C 1
ATOM 1543 O O . PHE A 1 187 ? -4.871 -14.293 4.079 1.00 69.44 187 PHE A O 1
ATOM 1550 N N . LEU A 1 188 ? -4.261 -12.283 3.281 1.00 68.56 188 LEU A N 1
ATOM 1551 C CA . LEU A 1 188 ? -5.002 -12.428 2.025 1.00 68.56 188 LEU A CA 1
ATOM 1552 C C . LEU A 1 188 ? -4.471 -13.606 1.206 1.00 68.56 188 LEU A C 1
ATOM 1554 O O . LEU A 1 188 ? -5.260 -14.385 0.681 1.00 68.56 188 LEU A O 1
ATOM 1558 N N . LEU A 1 189 ? -3.149 -13.782 1.147 1.00 61.09 189 LEU A N 1
ATOM 1559 C CA . LEU A 1 189 ? -2.530 -14.906 0.440 1.00 61.09 189 LEU A CA 1
ATOM 1560 C C . LEU A 1 189 ? -2.953 -16.255 1.042 1.00 61.09 189 LEU A C 1
ATOM 1562 O O . LEU A 1 189 ? -3.320 -17.173 0.308 1.00 61.09 189 LEU A O 1
ATOM 1566 N N . ASN A 1 190 ? -2.972 -16.351 2.372 1.00 54.97 190 ASN A N 1
ATOM 1567 C CA . ASN A 1 190 ? -3.387 -17.558 3.086 1.00 54.97 190 ASN A CA 1
ATOM 1568 C C . ASN A 1 190 ? -4.894 -17.820 2.964 1.00 54.97 190 ASN A C 1
ATOM 1570 O O . ASN A 1 190 ? -5.320 -18.955 2.784 1.00 54.97 190 ASN A O 1
ATOM 1574 N N . PHE A 1 191 ? -5.720 -16.778 3.035 1.00 56.66 191 PHE A N 1
ATOM 1575 C CA . PHE A 1 191 ? -7.167 -16.911 2.894 1.00 56.66 191 PHE A CA 1
ATOM 1576 C C . PHE A 1 191 ? -7.554 -17.373 1.482 1.00 56.66 191 PHE A C 1
ATOM 1578 O O . PHE A 1 191 ? -8.389 -18.263 1.319 1.00 56.66 191 PHE A O 1
ATOM 1585 N N . LEU A 1 192 ? -6.901 -16.825 0.452 1.00 51.97 192 LEU A N 1
ATOM 1586 C CA . LEU A 1 192 ? -7.099 -17.243 -0.937 1.00 51.97 192 LEU A CA 1
ATOM 1587 C C . LEU A 1 192 ? -6.643 -18.692 -1.174 1.00 51.97 192 LEU A C 1
ATOM 1589 O O . LEU A 1 192 ? -7.284 -19.400 -1.951 1.00 51.97 192 LEU A O 1
ATOM 1593 N N . SER A 1 193 ? -5.587 -19.154 -0.492 1.00 48.00 193 SER A N 1
ATOM 1594 C CA . SER A 1 193 ? -5.103 -20.540 -0.598 1.00 48.00 193 SER A CA 1
ATOM 1595 C C . SER A 1 193 ? -5.980 -21.563 0.142 1.00 48.00 193 SER A C 1
ATOM 1597 O O . SER A 1 193 ? -5.918 -22.753 -0.172 1.00 48.00 193 SER A O 1
ATOM 1599 N N . LEU A 1 194 ? -6.816 -21.105 1.083 1.00 44.84 194 LEU A N 1
ATOM 1600 C CA . LEU A 1 194 ? -7.728 -21.922 1.888 1.00 44.84 194 LEU A CA 1
ATOM 1601 C C . LEU A 1 194 ? -9.154 -22.052 1.339 1.00 44.84 194 LEU A C 1
ATOM 1603 O O . LEU A 1 194 ? -9.914 -22.885 1.835 1.00 44.84 194 LEU A O 1
ATOM 1607 N N . SER A 1 195 ? -9.563 -21.239 0.363 1.00 47.19 195 SER A N 1
ATOM 1608 C CA . SER A 1 195 ? -10.954 -21.283 -0.091 1.00 47.19 195 SER A CA 1
ATOM 1609 C C . SER A 1 195 ? -11.255 -22.602 -0.834 1.00 47.19 195 SER A C 1
ATOM 1611 O O . SER A 1 195 ? -10.563 -22.914 -1.808 1.00 47.19 195 SER A O 1
ATOM 1613 N N . PRO A 1 196 ? -12.285 -23.375 -0.427 1.00 40.56 196 PRO A N 1
ATOM 1614 C CA . PRO A 1 196 ? -12.525 -24.746 -0.899 1.00 40.56 196 PRO A CA 1
ATOM 1615 C C . PRO A 1 196 ? -12.777 -24.893 -2.403 1.00 40.56 196 PRO A C 1
ATOM 1617 O O . PRO A 1 196 ? -12.678 -25.996 -2.937 1.00 40.56 196 PRO A O 1
ATOM 1620 N N . SER A 1 197 ? -13.078 -23.805 -3.112 1.00 50.16 197 SER A N 1
ATOM 1621 C CA . SER A 1 197 ? -13.074 -23.806 -4.567 1.00 50.16 197 SER A CA 1
ATOM 1622 C C . SER A 1 197 ? -12.321 -22.582 -5.086 1.00 50.16 197 SER A C 1
ATOM 1624 O O . SER A 1 197 ? -12.783 -21.440 -5.064 1.00 50.16 197 SER A O 1
ATOM 1626 N N . ALA A 1 198 ? -11.140 -22.836 -5.648 1.00 45.00 198 ALA A N 1
ATOM 1627 C CA . ALA A 1 198 ? -10.390 -21.857 -6.431 1.00 45.00 198 ALA A CA 1
ATOM 1628 C C . ALA A 1 198 ? -11.241 -21.227 -7.560 1.00 45.00 198 ALA A C 1
ATOM 1630 O O . ALA A 1 198 ? -10.888 -20.188 -8.109 1.00 45.00 198 ALA A O 1
ATOM 1631 N N . GLU A 1 199 ? -12.354 -21.858 -7.940 1.00 42.47 199 GLU A N 1
ATOM 1632 C CA . GLU A 1 199 ? -13.337 -21.354 -8.898 1.00 42.47 199 GLU A CA 1
ATOM 1633 C C . GLU A 1 199 ? -14.224 -20.238 -8.321 1.00 42.47 199 GLU A C 1
ATOM 1635 O O . GLU A 1 199 ? -14.441 -19.231 -8.989 1.00 42.47 199 GLU A O 1
ATOM 1640 N N . GLN A 1 200 ? -14.666 -20.337 -7.065 1.00 43.31 200 GLN A N 1
ATOM 1641 C CA . GLN A 1 200 ? -15.502 -19.312 -6.434 1.00 43.31 200 GLN A CA 1
ATOM 1642 C C . GLN A 1 200 ? -14.673 -18.106 -5.986 1.00 43.31 200 GLN A C 1
ATOM 1644 O O . GLN A 1 200 ? -15.133 -16.975 -6.121 1.00 43.31 200 GLN A O 1
ATOM 1649 N N . VAL A 1 201 ? -13.410 -18.311 -5.594 1.00 45.16 201 VAL A N 1
ATOM 1650 C CA . VAL A 1 201 ? -12.427 -17.222 -5.438 1.00 45.16 201 VAL A CA 1
ATOM 1651 C C . VAL A 1 201 ? -12.149 -16.522 -6.763 1.00 45.16 201 VAL A C 1
ATOM 1653 O O . VAL A 1 201 ? -12.235 -15.302 -6.813 1.00 45.16 201 VAL A O 1
ATOM 1656 N N . ARG A 1 202 ? -11.899 -17.255 -7.858 1.00 42.78 202 ARG A N 1
ATOM 1657 C CA . ARG A 1 202 ? -11.738 -16.648 -9.194 1.00 42.78 202 ARG A CA 1
ATOM 1658 C C . ARG A 1 202 ? -12.981 -15.886 -9.650 1.00 42.78 202 ARG A C 1
ATOM 1660 O O . ARG A 1 202 ? -12.850 -14.845 -10.276 1.00 42.78 202 ARG A O 1
ATOM 1667 N N . LYS A 1 203 ? -14.180 -16.352 -9.298 1.00 45.84 203 LYS A N 1
ATOM 1668 C CA . LYS A 1 203 ? -15.446 -15.685 -9.641 1.00 45.84 203 LYS A CA 1
ATOM 1669 C C . LYS A 1 203 ? -15.758 -14.468 -8.756 1.00 45.84 203 LYS A C 1
ATOM 1671 O O . LYS A 1 203 ? -16.402 -13.538 -9.225 1.00 45.84 203 LYS A O 1
ATOM 1676 N N . THR A 1 204 ? -15.293 -14.464 -7.504 1.00 39.88 204 THR A N 1
ATOM 1677 C CA . THR A 1 204 ? -15.550 -13.396 -6.512 1.00 39.88 204 THR A CA 1
ATOM 1678 C C . THR A 1 204 ? -14.455 -12.321 -6.518 1.00 39.88 204 THR A C 1
ATOM 1680 O O . THR A 1 204 ? -14.742 -11.147 -6.316 1.00 39.88 204 THR A O 1
ATOM 1683 N N . TYR A 1 205 ? -13.207 -12.705 -6.805 1.00 42.19 205 TYR A N 1
ATOM 1684 C CA . TYR A 1 205 ? -12.012 -11.850 -6.787 1.00 42.19 205 TYR A CA 1
ATOM 1685 C C . TYR A 1 205 ? -11.338 -11.695 -8.158 1.00 42.19 205 TYR A C 1
ATOM 1687 O O . TYR A 1 205 ? -10.338 -10.990 -8.257 1.00 42.19 205 TYR A O 1
ATOM 1695 N N . GLY A 1 206 ? -11.879 -12.294 -9.227 1.00 38.16 206 GLY A N 1
ATOM 1696 C CA . GLY A 1 206 ? -11.357 -12.153 -10.597 1.00 38.16 206 GLY A CA 1
ATOM 1697 C C . GLY A 1 206 ? -11.346 -10.715 -11.126 1.00 38.16 206 GLY A C 1
ATOM 1698 O O . GLY A 1 206 ? -10.658 -10.434 -12.097 1.00 38.16 206 GLY A O 1
ATOM 1699 N N . ASN A 1 207 ? -12.048 -9.802 -10.447 1.00 40.28 207 ASN A N 1
ATOM 17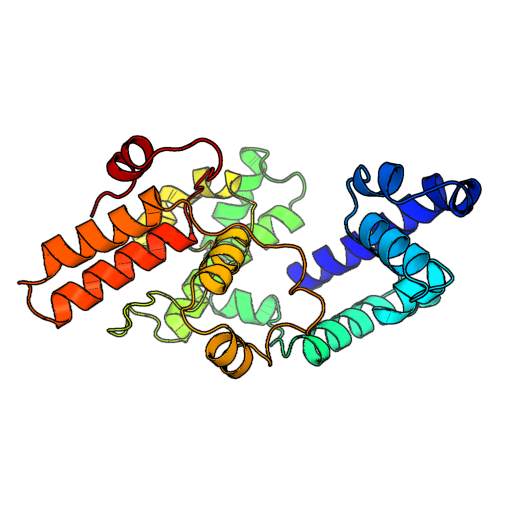00 C CA . ASN A 1 207 ? -12.039 -8.365 -10.728 1.00 40.28 207 ASN A CA 1
ATOM 1701 C C . ASN A 1 207 ? -11.038 -7.570 -9.865 1.00 40.28 207 ASN A C 1
ATOM 1703 O O . ASN A 1 207 ? -10.949 -6.359 -10.029 1.00 40.28 207 ASN A O 1
ATOM 1707 N N . LEU A 1 208 ? -10.349 -8.207 -8.909 1.00 38.12 208 LEU A N 1
ATOM 1708 C CA . LEU A 1 208 ? -9.453 -7.551 -7.942 1.00 38.12 208 LEU A CA 1
ATOM 1709 C C . LEU A 1 208 ? -7.981 -7.953 -8.114 1.00 38.12 208 LEU A C 1
ATOM 1711 O O . LEU A 1 208 ? -7.099 -7.226 -7.665 1.00 38.12 208 LEU A O 1
ATOM 1715 N N . PHE A 1 209 ? -7.698 -9.080 -8.777 1.00 37.16 209 PHE A N 1
ATOM 1716 C CA . PHE A 1 209 ? -6.331 -9.529 -9.043 1.00 37.16 209 PHE A CA 1
ATOM 1717 C C . PHE A 1 209 ? -6.196 -10.093 -10.469 1.00 37.16 209 PHE A C 1
ATOM 1719 O O . PHE A 1 209 ? -6.879 -11.068 -10.791 1.00 37.16 209 PHE A O 1
ATOM 1726 N N . PRO A 1 210 ? -5.307 -9.542 -11.320 1.00 31.23 210 PRO A N 1
ATOM 1727 C CA . PRO A 1 210 ? -5.021 -10.111 -12.630 1.00 31.23 210 PRO A CA 1
ATOM 1728 C C . PRO A 1 210 ? -4.353 -11.491 -12.519 1.00 31.23 210 PRO A C 1
ATOM 1730 O O . PRO A 1 210 ? -3.592 -11.783 -11.590 1.00 31.23 210 PRO A O 1
ATOM 1733 N N . ASN A 1 211 ? -4.622 -12.335 -13.521 1.00 37.75 211 ASN A N 1
ATOM 1734 C CA . ASN A 1 211 ? -4.322 -13.775 -13.597 1.00 37.75 211 ASN A CA 1
ATOM 1735 C C . ASN A 1 211 ? -2.842 -14.189 -13.420 1.00 37.75 211 ASN A C 1
ATOM 1737 O O . ASN A 1 211 ? -2.555 -15.383 -13.357 1.00 37.75 211 ASN A O 1
ATOM 1741 N N . ASN A 1 212 ? -1.905 -13.247 -13.291 1.00 33.94 212 ASN A N 1
ATOM 1742 C CA . ASN A 1 212 ? -0.467 -13.527 -13.220 1.00 33.94 212 ASN A CA 1
ATOM 1743 C C . ASN A 1 212 ? 0.143 -13.442 -11.806 1.00 33.94 212 ASN A C 1
ATOM 1745 O O . ASN A 1 212 ? 1.310 -13.784 -11.637 1.00 33.94 212 ASN A O 1
ATOM 1749 N N . LEU A 1 213 ? -0.624 -13.072 -10.772 1.00 32.84 213 LEU A N 1
ATOM 1750 C CA . LEU A 1 213 ? -0.179 -13.165 -9.365 1.00 32.84 213 LEU A CA 1
ATOM 1751 C C . LEU A 1 213 ? -0.463 -14.541 -8.725 1.00 32.84 213 LEU A C 1
ATOM 1753 O 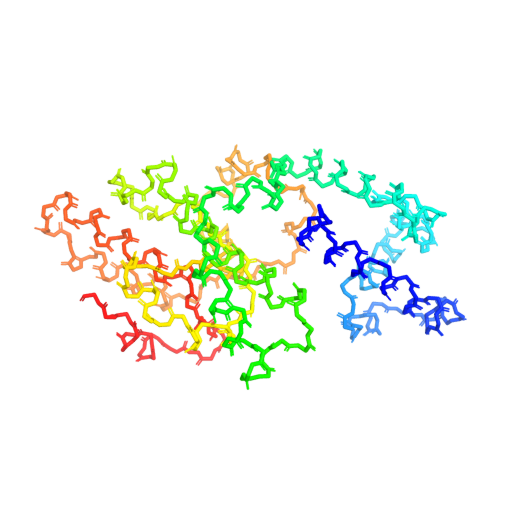O . LEU A 1 213 ? -0.062 -14.802 -7.592 1.00 32.84 213 LEU A O 1
ATOM 1757 N N . GLY A 1 214 ? -1.122 -15.443 -9.462 1.00 35.62 214 GLY A N 1
ATOM 1758 C CA . GLY A 1 214 ? -1.595 -16.743 -8.973 1.00 35.62 214 GLY A CA 1
ATOM 1759 C C . GLY A 1 214 ? -0.563 -17.875 -8.939 1.00 35.62 214 GLY A C 1
ATOM 1760 O O . GLY A 1 214 ? -0.908 -18.982 -8.537 1.00 35.62 214 GLY A O 1
ATOM 1761 N N . ILE A 1 215 ? 0.688 -17.645 -9.351 1.00 32.88 215 ILE A N 1
ATOM 1762 C CA . ILE A 1 215 ? 1.700 -18.710 -9.475 1.00 32.88 215 ILE A CA 1
ATOM 1763 C C . ILE A 1 215 ? 2.994 -18.291 -8.763 1.00 32.88 215 ILE A C 1
ATOM 1765 O O . ILE A 1 215 ? 4.057 -18.211 -9.365 1.00 32.88 215 ILE A O 1
ATOM 1769 N N . GLN A 1 216 ? 2.904 -17.984 -7.465 1.00 32.81 216 GLN A N 1
ATOM 1770 C CA . GLN A 1 216 ? 4.051 -18.119 -6.547 1.00 32.81 216 GLN A CA 1
ATOM 1771 C C . GLN A 1 216 ? 3.708 -18.145 -5.048 1.00 32.81 216 GLN A C 1
ATOM 1773 O O . GLN A 1 216 ? 4.616 -18.178 -4.225 1.00 32.81 216 GLN A O 1
ATOM 1778 N N . PHE A 1 217 ? 2.429 -18.185 -4.666 1.00 34.88 217 PHE A N 1
ATOM 1779 C CA . PHE A 1 217 ? 2.023 -18.072 -3.259 1.00 34.88 217 PHE A CA 1
ATOM 1780 C C . PHE A 1 217 ? 1.233 -19.291 -2.786 1.00 34.88 217 PHE A C 1
ATOM 1782 O O . PHE A 1 217 ? 0.137 -19.196 -2.246 1.00 34.88 217 PHE A O 1
ATOM 1789 N N . GLY A 1 218 ? 1.815 -20.465 -3.023 1.00 29.72 218 GLY A N 1
ATOM 1790 C CA . GLY A 1 218 ? 1.316 -21.738 -2.524 1.00 29.72 218 GLY A CA 1
ATOM 1791 C C . GLY A 1 218 ? 1.970 -22.109 -1.201 1.00 29.72 218 GLY A C 1
ATOM 1792 O O . GLY A 1 218 ? 2.756 -23.047 -1.162 1.00 29.72 218 GLY A O 1
ATOM 1793 N N . HIS A 1 219 ? 1.623 -21.418 -0.120 1.00 38.50 219 HIS A N 1
ATOM 1794 C CA . HIS A 1 219 ? 1.716 -22.028 1.201 1.00 38.50 219 HIS A CA 1
ATOM 1795 C C . HIS A 1 219 ? 0.315 -22.015 1.805 1.00 38.50 219 HIS A C 1
ATOM 1797 O O . HIS A 1 219 ? -0.290 -20.967 2.022 1.00 38.50 219 HIS A O 1
ATOM 1803 N N . ARG A 1 220 ? -0.245 -23.218 1.969 1.00 44.47 220 ARG A N 1
ATOM 1804 C CA . ARG A 1 220 ? -1.456 -23.436 2.762 1.00 44.47 220 ARG A CA 1
ATOM 1805 C C . ARG A 1 220 ? -1.150 -23.004 4.196 1.00 44.47 220 ARG A C 1
ATOM 1807 O O . ARG A 1 220 ? -0.010 -23.136 4.642 1.00 44.47 220 ARG A O 1
ATOM 1814 N N . LEU A 1 221 ? -2.162 -22.534 4.919 1.00 45.38 221 LEU A N 1
ATOM 1815 C CA . LEU A 1 221 ? -2.078 -22.442 6.377 1.00 45.38 221 LEU A CA 1
ATOM 1816 C C . LEU A 1 221 ? -1.602 -23.801 6.918 1.00 45.38 221 LEU A C 1
ATOM 1818 O O . LEU A 1 221 ? -2.069 -24.838 6.431 1.00 45.38 221 LEU A O 1
ATOM 1822 N N . LYS A 1 222 ? -0.645 -23.809 7.861 1.00 50.12 222 LYS A N 1
ATOM 1823 C CA . LYS A 1 222 ? -0.274 -25.063 8.523 1.00 50.12 222 LYS A CA 1
ATOM 1824 C C . LYS A 1 222 ? -1.552 -25.675 9.110 1.00 50.12 222 LYS A C 1
ATOM 1826 O O . LYS A 1 222 ? -2.435 -24.976 9.614 1.00 50.12 222 LYS A O 1
ATOM 1831 N N . GLU A 1 223 ? -1.664 -26.987 8.952 1.00 50.41 223 GLU A N 1
ATOM 1832 C CA . GLU A 1 223 ? -2.861 -27.760 9.275 1.00 50.41 223 GLU A CA 1
ATOM 1833 C C . GLU A 1 223 ? -3.282 -27.604 10.750 1.00 50.41 223 GLU A C 1
ATOM 1835 O O . GLU A 1 223 ? -4.471 -27.583 11.060 1.00 50.41 223 GLU A O 1
ATOM 1840 N N . ASP A 1 224 ? -2.319 -27.378 11.642 1.00 52.53 224 ASP A N 1
ATOM 1841 C CA . ASP A 1 224 ? -2.525 -27.091 13.063 1.00 52.53 224 ASP A CA 1
ATOM 1842 C C . ASP A 1 224 ? -3.316 -25.794 13.320 1.00 52.53 224 ASP A C 1
ATOM 1844 O O . ASP A 1 224 ? -4.275 -25.814 14.090 1.00 52.53 224 ASP A O 1
ATOM 1848 N N . VAL A 1 225 ? -2.990 -24.683 12.651 1.00 53.44 225 VAL A N 1
ATOM 1849 C CA . VAL A 1 225 ? -3.703 -23.401 12.808 1.00 53.44 225 VAL A CA 1
ATOM 1850 C C . VAL A 1 225 ? -5.132 -23.503 12.274 1.00 53.44 225 VAL A C 1
ATOM 1852 O O . VAL A 1 225 ? -6.064 -22.971 12.877 1.00 53.44 225 VAL A O 1
ATOM 1855 N N . PHE A 1 226 ? -5.333 -24.217 11.164 1.00 53.03 226 PHE A N 1
ATOM 1856 C CA . PHE A 1 226 ? -6.668 -24.444 10.611 1.00 53.03 226 PHE A CA 1
ATOM 1857 C C . PHE A 1 226 ? -7.540 -25.291 11.550 1.00 53.03 226 PHE A C 1
ATOM 1859 O O . PHE A 1 226 ? -8.660 -24.892 11.878 1.00 53.03 226 PHE A O 1
ATOM 1866 N N . HIS A 1 227 ? -7.019 -26.419 12.044 1.00 56.72 227 HIS A N 1
ATOM 1867 C CA . HIS A 1 227 ? -7.735 -27.266 13.006 1.00 56.72 227 HIS A CA 1
ATOM 1868 C C . HIS A 1 227 ? -8.013 -26.548 14.320 1.00 56.72 227 HIS A C 1
ATOM 1870 O O . HIS A 1 227 ? -9.058 -26.767 14.927 1.00 56.72 227 HIS A O 1
ATOM 1876 N N . ALA A 1 228 ? -7.129 -25.653 14.742 1.00 59.06 228 ALA A N 1
ATOM 1877 C CA . ALA A 1 228 ? -7.335 -24.857 15.935 1.00 59.06 228 ALA A CA 1
ATOM 1878 C C . ALA A 1 228 ? -8.470 -23.829 15.800 1.00 59.06 228 ALA A C 1
ATOM 1880 O O . ALA A 1 228 ? -9.291 -23.686 16.711 1.00 59.06 228 ALA A O 1
ATOM 1881 N N . VAL A 1 229 ? -8.572 -23.160 14.646 1.00 57.88 229 VAL A N 1
ATOM 1882 C CA . VAL A 1 229 ? -9.728 -22.309 14.323 1.00 57.88 229 VAL A CA 1
ATOM 1883 C C . VAL A 1 229 ? -11.010 -23.144 14.338 1.00 57.88 229 VAL A C 1
ATOM 1885 O O . VAL A 1 229 ? -11.985 -22.750 14.976 1.00 57.88 229 VAL A O 1
ATOM 1888 N N . LEU A 1 230 ? -11.006 -24.329 13.717 1.00 55.69 230 LEU A N 1
ATOM 1889 C CA . LEU A 1 230 ? -12.157 -25.238 13.742 1.00 55.69 230 LEU A CA 1
ATOM 1890 C C . LEU A 1 230 ? -12.507 -25.718 15.157 1.00 55.69 230 LEU A C 1
ATOM 1892 O O . LEU A 1 230 ? -13.687 -25.820 15.483 1.00 55.69 230 LEU A O 1
ATOM 1896 N N . HIS A 1 231 ? -11.512 -25.977 16.008 1.00 61.97 231 HIS A N 1
ATOM 1897 C CA . HIS A 1 231 ? -11.723 -26.358 17.404 1.00 61.97 231 HIS A CA 1
ATOM 1898 C C . HIS A 1 231 ? -12.436 -25.247 18.178 1.00 61.97 231 HIS A C 1
ATOM 1900 O O . HIS A 1 231 ? -13.421 -25.513 18.861 1.00 61.97 231 HIS A O 1
ATOM 1906 N N . LYS A 1 232 ? -12.002 -23.991 18.015 1.00 61.69 232 LYS A N 1
ATOM 1907 C CA . LYS A 1 232 ? -12.653 -22.831 18.641 1.00 61.69 232 LYS A CA 1
ATOM 1908 C C . LYS A 1 232 ? -14.082 -22.628 18.150 1.00 61.69 232 LYS A C 1
ATOM 1910 O O . LYS A 1 232 ? -14.979 -22.430 18.958 1.00 61.69 232 LYS A O 1
ATOM 1915 N N . VAL A 1 233 ? -14.321 -22.761 16.846 1.00 61.47 233 VAL A N 1
ATOM 1916 C CA . VAL A 1 233 ? -15.683 -22.692 16.294 1.00 61.47 233 VAL A CA 1
ATOM 1917 C C . VAL A 1 233 ? -16.557 -23.835 16.823 1.00 61.47 233 VAL A C 1
ATOM 1919 O O . VAL A 1 233 ? -17.731 -23.621 17.111 1.00 61.47 233 VAL A O 1
ATOM 1922 N N . LYS A 1 234 ? -15.987 -25.031 17.015 1.00 61.84 234 LYS A N 1
ATOM 1923 C CA . LYS A 1 234 ? -16.684 -26.183 17.598 1.00 61.84 234 LYS A CA 1
ATOM 1924 C C . LYS A 1 234 ? -17.043 -25.972 19.072 1.00 61.84 234 LYS A C 1
ATOM 1926 O O . LYS A 1 234 ? -18.123 -26.385 19.472 1.00 61.84 234 LYS A O 1
ATOM 1931 N N . GLU A 1 235 ? -16.195 -25.306 19.861 1.00 74.00 235 GLU A N 1
ATOM 1932 C CA . GLU A 1 235 ? -16.520 -24.903 21.245 1.00 74.00 235 GLU A CA 1
ATOM 1933 C C . GLU A 1 235 ? -17.757 -23.991 21.307 1.00 74.00 235 GLU A C 1
ATOM 1935 O O . GLU A 1 235 ? -18.464 -23.971 22.312 1.00 74.00 235 GLU A O 1
ATOM 1940 N N . TRP A 1 236 ? -18.033 -23.250 20.231 1.00 72.75 236 TRP A N 1
ATOM 1941 C CA . TRP A 1 236 ? -19.183 -22.352 20.126 1.00 72.75 236 TRP A CA 1
ATOM 1942 C C . TRP A 1 236 ? -20.386 -22.990 19.426 1.00 72.75 236 TRP A C 1
ATOM 1944 O O . TRP A 1 236 ? -21.385 -22.309 19.228 1.00 72.75 236 TRP A O 1
ATOM 1954 N N . ALA A 1 237 ? -20.320 -24.269 19.041 1.00 63.41 237 ALA A N 1
ATOM 1955 C CA . ALA A 1 237 ? -21.368 -24.909 18.243 1.00 63.41 237 ALA A CA 1
ATOM 1956 C C . ALA A 1 237 ? -22.745 -24.895 18.929 1.00 63.41 237 ALA A C 1
ATOM 1958 O O . ALA A 1 237 ? -23.760 -24.772 18.249 1.00 63.41 237 ALA A O 1
ATOM 1959 N N . ASP A 1 238 ? -22.760 -24.966 20.262 1.00 74.06 238 ASP A N 1
ATOM 1960 C CA . ASP A 1 238 ? -23.982 -24.984 21.070 1.00 74.06 238 ASP A CA 1
ATOM 1961 C C . ASP A 1 238 ? -24.442 -23.577 21.501 1.00 74.06 238 ASP A C 1
ATOM 1963 O O . ASP A 1 238 ? -25.395 -23.437 22.269 1.00 74.06 238 ASP A O 1
ATOM 1967 N N . TYR A 1 239 ? -23.756 -22.514 21.063 1.00 76.56 239 TYR A N 1
ATOM 1968 C CA . TYR A 1 239 ? -24.135 -21.139 21.394 1.00 76.56 239 TYR A CA 1
ATOM 1969 C C . TYR A 1 239 ? -25.232 -20.631 20.455 1.00 76.56 239 TYR A C 1
ATOM 1971 O O . TYR A 1 239 ? -25.374 -21.078 19.318 1.00 76.56 239 TYR A O 1
ATOM 1979 N N . GLU A 1 240 ? -25.969 -19.617 20.913 1.00 75.69 240 GLU A N 1
ATOM 1980 C CA . GLU A 1 240 ? -26.942 -18.907 20.079 1.00 75.69 240 GLU A CA 1
ATOM 1981 C C . GLU A 1 240 ? -26.300 -18.417 18.762 1.00 75.69 240 GLU A C 1
ATOM 1983 O O . GLU A 1 240 ? -25.215 -17.823 18.808 1.00 75.69 240 GLU A O 1
ATOM 1988 N N . PRO A 1 241 ? -26.950 -18.576 17.590 1.00 66.38 241 PRO A N 1
ATOM 1989 C CA . PRO A 1 241 ? -26.341 -18.282 16.288 1.00 66.38 241 PRO A CA 1
ATOM 1990 C C . PRO A 1 241 ? -25.739 -16.877 16.177 1.00 66.38 241 PRO A C 1
ATOM 1992 O O . PRO A 1 241 ? -24.625 -16.710 15.683 1.00 66.38 241 PRO A O 1
ATOM 1995 N N . GLY A 1 242 ? -26.426 -15.862 16.711 1.00 62.66 242 GLY A N 1
ATOM 1996 C CA . GLY A 1 242 ? -25.911 -14.489 16.728 1.00 62.66 242 GLY A CA 1
ATOM 1997 C C . GLY A 1 242 ? -24.628 -14.333 17.556 1.00 62.66 242 GLY A C 1
ATOM 1998 O O . GLY A 1 242 ? -23.755 -13.537 17.205 1.00 62.66 242 GLY A O 1
ATOM 1999 N N . ARG A 1 243 ? -24.466 -15.127 18.623 1.00 74.94 243 ARG A N 1
ATOM 2000 C CA . ARG A 1 243 ? -23.245 -15.155 19.437 1.00 74.94 243 ARG A CA 1
ATOM 2001 C C . ARG A 1 243 ? -22.104 -15.845 18.696 1.00 74.94 243 ARG A C 1
ATOM 2003 O O . ARG A 1 243 ? -20.993 -15.319 18.718 1.00 74.94 243 ARG A O 1
ATOM 2010 N N . VAL A 1 244 ? -22.376 -16.958 18.013 1.00 64.31 244 VAL A N 1
ATOM 2011 C CA . VAL A 1 244 ? -21.386 -17.653 17.171 1.00 64.31 244 VAL A CA 1
ATOM 2012 C C . VAL A 1 244 ? -20.842 -16.709 16.105 1.00 64.31 244 VAL A C 1
ATOM 2014 O O . VAL A 1 244 ? -19.631 -16.545 15.980 1.00 64.31 244 VAL A O 1
ATOM 2017 N N . THR A 1 245 ? -21.726 -16.007 15.397 1.00 60.66 245 THR A N 1
ATOM 2018 C CA . THR A 1 245 ? -21.345 -15.019 14.382 1.00 60.66 245 THR A CA 1
ATOM 2019 C C . THR A 1 245 ? -20.437 -13.923 14.942 1.00 60.66 245 THR A C 1
ATOM 2021 O O . THR A 1 245 ? -19.422 -13.598 14.326 1.00 60.66 245 THR A O 1
ATOM 2024 N N . ALA A 1 246 ? -20.756 -13.379 16.120 1.00 65.62 246 ALA A N 1
ATOM 2025 C CA . ALA A 1 246 ? -19.941 -12.344 16.752 1.00 65.62 246 ALA A CA 1
ATOM 2026 C C . ALA A 1 246 ? -18.537 -12.848 17.139 1.00 65.62 246 ALA A C 1
ATOM 2028 O O . ALA A 1 246 ? -17.554 -12.133 16.941 1.00 65.62 246 ALA A O 1
ATOM 2029 N N . LEU A 1 247 ? -18.433 -14.077 17.657 1.00 66.19 247 LEU A N 1
ATOM 2030 C CA . LEU A 1 247 ? -17.160 -14.691 18.053 1.00 66.19 247 LEU A CA 1
ATOM 2031 C C . LEU A 1 247 ? -16.280 -15.024 16.841 1.00 66.19 247 LEU A C 1
ATOM 2033 O O . LEU A 1 247 ? -15.090 -14.710 16.837 1.00 66.19 247 LEU A O 1
ATOM 2037 N N . VAL A 1 248 ? -16.872 -15.583 15.781 1.00 64.50 248 VAL A N 1
ATOM 2038 C CA . VAL A 1 248 ? -16.177 -15.868 14.513 1.00 64.50 248 VAL A CA 1
ATOM 2039 C C . VAL A 1 248 ? -15.658 -14.584 13.869 1.00 64.50 248 VAL A C 1
ATOM 2041 O O . VAL A 1 248 ? -14.516 -14.538 13.417 1.00 64.50 248 VAL A O 1
ATOM 2044 N N . SER A 1 249 ? -16.467 -13.527 13.888 1.00 62.91 249 SER A N 1
ATOM 2045 C CA . SER A 1 249 ? -16.084 -12.201 13.405 1.00 62.91 249 SER A CA 1
ATOM 2046 C C . SER A 1 249 ? -14.872 -11.633 14.151 1.00 62.91 249 SER A C 1
ATOM 2048 O O . SER A 1 249 ? -13.887 -11.233 13.529 1.00 62.91 249 SER A O 1
ATOM 2050 N N . SER A 1 250 ? -14.888 -11.696 15.487 1.00 71.81 250 SER A N 1
ATOM 2051 C CA . SER A 1 250 ? -13.754 -11.264 16.312 1.00 71.81 250 SER A CA 1
ATOM 2052 C C . SER A 1 250 ? -12.488 -12.066 16.008 1.00 71.81 250 SER A C 1
ATOM 2054 O O . SER A 1 250 ? -11.408 -11.494 15.879 1.00 71.81 250 SER A O 1
ATOM 2056 N N . LEU A 1 251 ? -12.615 -13.388 15.859 1.00 68.69 251 LEU A N 1
ATOM 2057 C CA . LEU A 1 251 ? -11.495 -14.260 15.514 1.00 68.69 251 LEU A CA 1
ATOM 2058 C C . LEU A 1 251 ? -10.918 -13.918 14.131 1.00 68.69 251 LEU A C 1
ATOM 2060 O O . LEU A 1 251 ? -9.700 -13.833 13.981 1.00 68.69 251 LEU A O 1
ATOM 2064 N N . SER A 1 252 ? -11.777 -13.673 13.137 1.00 69.00 252 SER A N 1
ATOM 2065 C CA . SER A 1 252 ? -11.382 -13.223 11.795 1.00 69.00 252 SER A CA 1
ATOM 2066 C C . SER A 1 252 ? -10.565 -11.927 11.852 1.00 69.00 252 SER A C 1
ATOM 2068 O O . SER A 1 252 ? -9.505 -11.826 11.232 1.00 69.00 252 SER A O 1
ATOM 2070 N N . ASP A 1 253 ? -11.006 -10.952 12.647 1.00 71.50 253 ASP A N 1
ATOM 2071 C CA . ASP A 1 253 ? -10.320 -9.667 12.801 1.00 71.50 253 ASP A CA 1
ATOM 2072 C C . ASP A 1 253 ? -8.952 -9.789 13.482 1.00 71.50 253 ASP A C 1
ATOM 2074 O O . ASP A 1 253 ? -7.987 -9.137 13.064 1.00 71.50 253 ASP A O 1
ATOM 2078 N N . THR A 1 254 ? -8.823 -10.682 14.463 1.00 74.69 254 THR A N 1
ATOM 2079 C CA . THR A 1 254 ? -7.525 -11.026 15.054 1.00 74.69 254 THR A CA 1
ATOM 2080 C C . THR A 1 254 ? -6.605 -11.655 14.011 1.00 74.69 254 THR A C 1
ATOM 2082 O O . THR A 1 254 ? -5.486 -11.172 13.809 1.00 74.69 254 THR A O 1
ATOM 2085 N N . LEU A 1 255 ? -7.094 -12.665 13.283 1.00 71.31 255 LEU A N 1
ATOM 2086 C CA . LEU A 1 255 ? -6.304 -13.397 12.292 1.00 71.31 255 LEU A CA 1
ATOM 2087 C C . LEU A 1 255 ? -5.772 -12.491 11.169 1.00 71.31 255 LEU A C 1
ATOM 2089 O O . LEU A 1 255 ? -4.641 -12.668 10.718 1.00 71.31 255 LEU A O 1
ATOM 2093 N N . LYS A 1 256 ? -6.553 -11.492 10.742 1.00 74.69 256 LYS A N 1
ATOM 2094 C CA . LYS A 1 256 ? -6.143 -10.506 9.726 1.00 74.69 256 LYS A CA 1
ATOM 2095 C C . LYS A 1 256 ? -4.931 -9.670 10.133 1.00 74.69 256 LYS A C 1
ATOM 2097 O O . LYS A 1 256 ? -4.210 -9.186 9.261 1.00 74.69 256 LYS A O 1
ATOM 2102 N N . SER A 1 257 ? -4.746 -9.431 11.428 1.00 71.88 257 SER A N 1
ATOM 2103 C CA . SER A 1 257 ? -3.847 -8.388 11.932 1.00 71.88 257 SER A CA 1
ATOM 2104 C C . SER A 1 257 ? -2.580 -8.923 12.610 1.00 71.88 257 SER A C 1
ATOM 2106 O O . SER A 1 257 ? -1.549 -8.237 12.637 1.00 71.88 257 SER A O 1
ATOM 2108 N N . GLU A 1 258 ? -2.631 -10.140 13.148 1.00 71.19 258 GLU A N 1
ATOM 2109 C CA . GLU A 1 258 ? -1.527 -10.748 13.888 1.00 71.19 258 GLU A CA 1
ATOM 2110 C C . GLU A 1 258 ? -0.424 -11.316 12.990 1.00 71.19 258 GLU A C 1
ATOM 2112 O O . GLU A 1 258 ? -0.657 -11.774 11.870 1.00 71.19 258 GLU A O 1
ATOM 2117 N N . GLN A 1 259 ? 0.817 -11.266 13.492 1.00 58.31 259 GLN A N 1
ATOM 2118 C CA . GLN A 1 259 ? 1.924 -11.973 12.854 1.00 58.31 259 GLN A CA 1
ATOM 2119 C C . GLN A 1 259 ? 1.815 -13.440 13.218 1.00 58.31 259 GLN A C 1
ATOM 2121 O O . GLN A 1 259 ? 2.096 -13.804 14.354 1.00 58.31 259 GLN A O 1
ATOM 2126 N N . TYR A 1 260 ? 1.473 -14.270 12.249 1.00 56.50 260 TYR A N 1
ATOM 2127 C CA . TYR A 1 260 ? 1.743 -15.691 12.356 1.00 56.50 260 TYR A CA 1
ATOM 2128 C C . TYR A 1 260 ? 3.028 -15.937 11.591 1.00 56.50 260 TYR A C 1
ATOM 2130 O O . TYR A 1 260 ? 3.057 -15.783 10.367 1.00 56.50 260 TYR A O 1
ATOM 2138 N N . ASN A 1 261 ? 4.115 -16.267 12.291 1.00 45.31 261 ASN A N 1
ATOM 2139 C CA . ASN A 1 261 ? 5.287 -16.786 11.598 1.00 45.31 261 ASN A CA 1
ATOM 2140 C C . ASN A 1 261 ? 5.007 -18.261 11.294 1.00 45.31 261 ASN A C 1
ATOM 2142 O O . ASN A 1 261 ? 5.371 -19.153 12.056 1.00 45.31 261 ASN A O 1
ATOM 2146 N N . ILE A 1 262 ? 4.281 -18.512 10.202 1.00 43.03 262 ILE A N 1
ATOM 2147 C CA . ILE A 1 262 ? 3.673 -19.819 9.896 1.00 43.03 262 ILE A CA 1
ATOM 2148 C C . ILE A 1 262 ? 4.736 -20.917 9.747 1.00 43.03 262 ILE A C 1
ATOM 2150 O O . ILE A 1 262 ? 4.430 -22.088 9.921 1.00 43.03 262 ILE A O 1
ATOM 2154 N N . ASN A 1 263 ? 6.007 -20.576 9.521 1.00 36.28 263 ASN A N 1
ATOM 2155 C CA . ASN A 1 263 ? 7.092 -21.557 9.475 1.00 36.28 263 ASN A CA 1
ATOM 2156 C C . ASN A 1 263 ? 7.596 -21.995 10.865 1.00 36.28 263 ASN A C 1
ATOM 2158 O O . ASN A 1 263 ? 8.110 -23.104 10.979 1.00 36.28 263 ASN A O 1
ATOM 2162 N N . GLU A 1 264 ? 7.365 -21.221 11.930 1.00 39.47 264 GLU A N 1
ATOM 2163 C CA . GLU A 1 264 ? 8.028 -21.406 13.236 1.00 39.47 264 GLU A CA 1
ATOM 2164 C C . GLU A 1 264 ? 7.075 -21.503 14.438 1.00 39.47 264 GLU A C 1
ATOM 2166 O O . GLU A 1 264 ? 7.411 -22.162 15.417 1.00 39.47 264 GLU A O 1
ATOM 2171 N N . GLU A 1 265 ? 5.888 -20.895 14.388 1.00 45.03 265 GLU A N 1
ATOM 2172 C CA . GLU A 1 265 ? 4.970 -20.860 15.535 1.00 45.03 265 GLU A CA 1
ATOM 2173 C C . GLU A 1 265 ? 3.990 -22.049 15.538 1.00 45.03 265 GLU A C 1
ATOM 2175 O O . GLU A 1 265 ? 3.424 -22.396 14.500 1.00 45.03 265 GLU A O 1
ATOM 2180 N N . SER A 1 266 ? 3.811 -22.679 16.708 1.00 49.97 266 SER A N 1
ATOM 2181 C CA . SER A 1 266 ? 2.800 -23.714 16.970 1.00 49.97 266 SER A CA 1
ATOM 2182 C C . SER A 1 266 ? 1.509 -23.092 17.513 1.00 49.97 266 SER A C 1
ATOM 2184 O O . SER A 1 266 ? 1.514 -21.969 18.023 1.00 49.97 266 SER A O 1
ATOM 2186 N N . TRP A 1 267 ? 0.398 -23.834 17.465 1.00 46.56 267 TRP A N 1
ATOM 2187 C CA . TRP A 1 267 ? -0.880 -23.429 18.070 1.00 46.56 267 TRP A CA 1
ATOM 2188 C C . TRP A 1 267 ? -0.739 -22.955 19.528 1.00 46.56 267 TRP A C 1
ATOM 2190 O O . TRP A 1 267 ? -1.374 -21.990 19.952 1.00 46.56 267 TRP A O 1
ATOM 2200 N N . GLU A 1 268 ? 0.166 -23.570 20.280 1.00 49.41 268 GLU A N 1
ATOM 2201 C CA . GLU A 1 268 ? 0.473 -23.247 21.666 1.00 49.41 268 GLU A CA 1
ATOM 2202 C C . GLU A 1 268 ? 1.050 -21.839 21.854 1.00 49.41 268 GLU A C 1
ATOM 2204 O O . GLU A 1 268 ? 0.883 -21.299 22.941 1.00 49.41 268 GLU A O 1
ATOM 2209 N N . SER A 1 269 ? 1.665 -21.217 20.837 1.00 53.78 269 SER A N 1
ATOM 2210 C CA . SER A 1 269 ? 2.087 -19.804 20.908 1.00 53.78 269 SER A CA 1
ATOM 2211 C C . SER A 1 269 ? 0.985 -18.824 20.487 1.00 53.78 269 SER A C 1
ATOM 2213 O O . SER A 1 269 ? 1.036 -17.637 20.821 1.00 53.78 269 SER A O 1
ATOM 2215 N N . ILE A 1 270 ? -0.017 -19.319 19.758 1.00 50.97 270 ILE A N 1
ATOM 2216 C CA . ILE A 1 270 ? -1.144 -18.543 19.238 1.00 50.97 270 ILE A CA 1
ATOM 2217 C C . ILE A 1 270 ? -2.281 -18.485 20.265 1.00 50.97 270 ILE A C 1
ATOM 2219 O O . ILE A 1 270 ? -2.901 -17.433 20.421 1.00 50.97 270 ILE A O 1
ATOM 2223 N N . LYS A 1 271 ? -2.528 -19.576 21.004 1.00 52.09 271 LYS A N 1
ATOM 2224 C CA . LYS A 1 271 ? -3.606 -19.670 22.004 1.00 52.09 271 LYS A CA 1
ATOM 2225 C C . LYS A 1 271 ? -3.520 -18.582 23.084 1.00 52.09 271 LYS A C 1
ATOM 2227 O O . LYS A 1 271 ? -4.550 -18.062 23.488 1.00 52.09 271 LYS A O 1
ATOM 2232 N N . ASP A 1 272 ? -2.308 -18.195 23.486 1.00 49.66 272 ASP A N 1
ATOM 2233 C CA . ASP A 1 272 ? -2.082 -17.176 24.521 1.00 49.66 272 ASP A CA 1
ATOM 2234 C C . ASP A 1 272 ? -2.298 -15.744 23.986 1.00 49.66 272 ASP A C 1
ATOM 2236 O O . ASP A 1 272 ? -2.461 -14.802 24.759 1.00 49.66 272 ASP A O 1
ATOM 2240 N N . LYS A 1 273 ? -2.316 -15.572 22.654 1.00 47.22 273 LYS A N 1
ATOM 2241 C CA . LYS A 1 273 ? -2.514 -14.287 21.959 1.00 47.22 273 LYS A CA 1
ATOM 2242 C C . LYS A 1 273 ? -3.958 -14.090 21.478 1.00 47.22 273 LYS A C 1
ATOM 2244 O O . LYS A 1 273 ? -4.379 -12.955 21.265 1.00 47.22 273 LYS A O 1
ATOM 2249 N N . ILE A 1 274 ? -4.726 -15.172 21.321 1.00 45.66 274 ILE A N 1
ATOM 2250 C CA . ILE A 1 274 ? -6.168 -15.141 21.042 1.00 45.66 274 ILE A CA 1
ATOM 2251 C C . ILE A 1 274 ? -6.905 -15.119 22.386 1.00 45.66 274 ILE A C 1
ATOM 2253 O O . ILE A 1 274 ? -7.447 -16.122 22.841 1.00 45.66 274 ILE A O 1
ATOM 2257 N N . VAL A 1 275 ? -6.898 -13.962 23.047 1.00 42.06 275 VAL A N 1
ATOM 2258 C CA . VAL A 1 275 ? -7.792 -13.720 24.185 1.00 42.06 275 VAL A CA 1
ATOM 2259 C C . VAL A 1 275 ? -9.158 -13.345 23.609 1.00 42.06 275 VAL A C 1
ATOM 2261 O O . VAL A 1 275 ? -9.341 -12.224 23.135 1.00 42.06 275 VAL A O 1
ATOM 2264 N N . ILE A 1 276 ? -10.083 -14.307 23.598 1.00 40.25 276 ILE A N 1
ATOM 2265 C CA . ILE A 1 276 ? -11.522 -14.098 23.367 1.00 40.25 276 ILE A CA 1
ATOM 2266 C C . ILE A 1 276 ? -12.254 -14.468 24.651 1.00 40.25 276 ILE A C 1
ATOM 2268 O O . ILE A 1 276 ? -11.984 -15.579 25.161 1.00 40.25 276 ILE A O 1
#

Sequence (276 aa):
MATAVLEEVYTHIRNTNYEFNNHFRSIEPHINKEIARNSSKILIRAYFYAKEAGLIRSWEGFINQFVSYDAISNNLGREELKRYLISEYNLKFIENEELASFSKTSEVKELAETLLENEEKKHDVLAQNSALLVHGIYGLRLKNNESNNGSPFGYGTWWLTNQTRIQKHTSELVRKNSSKYIMRPEFLLNFLSLSPSAEQVRKTYGNLFPNNLGIQFGHRLKEDVFHAVLHKVKEWADYEPGRVTALVSSLSDTLKSEQYNINEESWESIKDKIVI

Foldseek 3Di:
DPFDVLVVVLVLLVVVVVVCVVPPVVVVVVDAQVNQVPDPRPLSNVVRVCVVVVNDPDPQRSVVVQFRSVCSPDVRRSVSNVVSCCVVQVDDDDGLVNLCVLADPVQLQVQLVVCVVVVVDVDSSNSSNVSSLQRSQLSVCVVVVQDLPLALLHGDAAAADPSCVSVVSCVVVCVVSVAGRHFYPLLVLQVCLPDPDVVVCCVVRVSRDPPPVPPDRPDHQPPQVVVVLVVVLVVCPPPDSSVSSSLSNSVNRQSRHDDDPSVDDGVVVVVVVPDD